Protein AF-0000000068093156 (afdb_homodimer)

Organism: Bordetella pertussis (strain Tohama I / ATCC BAA-589 / NCTC 13251) (NCBI:txid257313)

Sequence (250 aa):
MLPLTYPTECGTAAVVRPLTDAERLAELRRDLDADLHYALVAQRCVRWPYGDPELVAEALYAATIGDAQSEAAFSLLVRAAARGESAVSVGTLFVEWTKLARARLLDTLVELTEDGQRVTFGSRQMLPLTYPTECGTAAVVRPLTDAERLAELRRDLDADLHYALVAQRCVRWPYGDPELVAEALYAATIGDAQSEAAFSLLVRAAARGESAVSVGTLFVEWTKLARARLLDTLVELTEDGQRVTFGSRQ

Radius of gyration: 28.15 Å; Cα contacts (8 Å, |Δi|>4): 283; chains: 2; bounding box: 33×136×55 Å

Secondary structure (DSSP, 8-state):
--------S-----------HHHHHHHHHHHHHHHHHHHHHTTPEEE-SSS--EEHHHHHHHTTTT-HHHHHHHHHHHHHHHTT--HHHHHHHHHHHHHHHHHHHHHHHHHHHHTT---EEE---/--------S--------PPPHHHHHHHHHHHHHHHHHHHHHTT-EEE-SSS--EEHHHHHHHTTTT-HHHHHHHHHHHHHHHTT--HHHHHHHHHHHHHHHHHHHHHHHHHHHHTT---EEE---

Nearest PDB structures (foldseek):
  6b87-assembly2_B-3  TM=5.665E-01  e=2.143E+00  synthetic construct
  6b87-assembly2_B-3  TM=5.451E-01  e=1.752E+00  synthetic construct

Structure (mmCIF, N/CA/C/O backbone):
data_AF-0000000068093156-model_v1
#
loop_
_entity.id
_entity.type
_entity.pdbx_description
1 polymer 'Uncharacterized protein'
#
loop_
_atom_site.group_PDB
_atom_site.id
_atom_site.type_symbol
_atom_site.label_atom_id
_atom_site.label_alt_id
_atom_site.label_comp_id
_atom_site.label_asym_id
_atom_site.label_entity_id
_atom_site.label_seq_id
_atom_site.pdbx_PDB_ins_code
_atom_site.Cartn_x
_atom_site.Cartn_y
_atom_site.Cartn_z
_atom_site.occupancy
_atom_site.B_iso_or_equiv
_atom_site.auth_seq_id
_atom_site.auth_comp_id
_atom_site.auth_asym_id
_atom_site.auth_atom_id
_atom_site.pdbx_PDB_model_num
ATOM 1 N N . MET A 1 1 ? -7.016 -72.125 -18.562 1 34.66 1 MET A N 1
ATOM 2 C CA . MET A 1 1 ? -7.539 -71.25 -19.641 1 34.66 1 MET A CA 1
ATOM 3 C C . MET A 1 1 ? -6.852 -69.875 -19.641 1 34.66 1 MET A C 1
ATOM 5 O O . MET A 1 1 ? -6.93 -69.125 -18.672 1 34.66 1 MET A O 1
ATOM 9 N N . LEU A 1 2 ? -5.699 -69.75 -20.406 1 40.81 2 LEU A N 1
ATOM 10 C CA . LEU A 1 2 ? -4.754 -68.688 -20.594 1 40.81 2 LEU A CA 1
ATOM 11 C C . LEU A 1 2 ? -5.457 -67.438 -21.109 1 40.81 2 LEU A C 1
ATOM 13 O O . LEU A 1 2 ? -6.164 -67.5 -22.125 1 40.81 2 LEU A O 1
ATOM 17 N N . PRO A 1 3 ? -5.934 -66.5 -20.188 1 41.75 3 PRO A N 1
ATOM 18 C CA . PRO A 1 3 ? -6.676 -65.312 -20.688 1 41.75 3 PRO A CA 1
ATOM 19 C C . PRO A 1 3 ? -5.988 -64.625 -21.875 1 41.75 3 PRO A C 1
ATOM 21 O O . PRO A 1 3 ? -4.785 -64.375 -21.812 1 41.75 3 PRO A O 1
ATOM 24 N N . LEU A 1 4 ? -6.262 -65.062 -23.109 1 39.31 4 LEU A N 1
ATOM 25 C CA . LEU A 1 4 ? -5.785 -64.5 -24.375 1 39.31 4 LEU A CA 1
ATOM 26 C C . LEU A 1 4 ? -6.012 -62.969 -24.422 1 39.31 4 LEU A C 1
ATOM 28 O O . LEU A 1 4 ? -7.145 -62.531 -24.609 1 39.31 4 LEU A O 1
ATOM 32 N N . THR A 1 5 ? -5.422 -62.188 -23.469 1 40.03 5 THR A N 1
ATOM 33 C CA . THR A 1 5 ? -5.43 -60.719 -23.609 1 40.03 5 THR A CA 1
ATOM 34 C C . THR A 1 5 ? -4.922 -60.312 -25 1 40.03 5 THR A C 1
ATOM 36 O O . THR A 1 5 ? -3.803 -60.656 -25.375 1 40.03 5 THR A O 1
ATOM 39 N N . TYR A 1 6 ? -5.766 -60.312 -26.016 1 40.88 6 TYR A N 1
ATOM 40 C CA . TYR A 1 6 ? -5.434 -59.812 -27.344 1 40.88 6 TYR A CA 1
ATOM 41 C C . TYR A 1 6 ? -4.828 -58.406 -27.266 1 40.88 6 TYR A C 1
ATOM 43 O O . TYR A 1 6 ? -5.41 -57.5 -26.641 1 40.88 6 TYR A O 1
ATOM 51 N N . PRO A 1 7 ? -3.463 -58.188 -27.484 1 43.09 7 PRO A N 1
ATOM 52 C CA . PRO A 1 7 ? -2.799 -56.875 -27.5 1 43.09 7 PRO A CA 1
ATOM 53 C C . PRO A 1 7 ? -3.426 -55.906 -28.516 1 43.09 7 PRO A C 1
ATOM 55 O O . PRO A 1 7 ? -3.723 -56.312 -29.641 1 43.09 7 PRO A O 1
ATOM 58 N N . THR A 1 8 ? -4.496 -55.188 -28.281 1 46.28 8 THR A N 1
ATOM 59 C CA . THR A 1 8 ? -4.914 -54.25 -29.328 1 46.28 8 THR A CA 1
ATOM 60 C C . THR A 1 8 ? -3.727 -53.438 -29.828 1 46.28 8 THR A C 1
ATOM 62 O O . THR A 1 8 ? -2.818 -53.094 -29.062 1 46.28 8 THR A O 1
ATOM 65 N N . GLU A 1 9 ? -3.322 -53.5 -31.062 1 43.19 9 GLU A N 1
ATOM 66 C CA . GLU A 1 9 ? -2.23 -52.844 -31.781 1 43.19 9 GLU A CA 1
ATOM 67 C C . GLU A 1 9 ? -2.072 -51.375 -31.344 1 43.19 9 GLU A C 1
ATOM 69 O O . GLU A 1 9 ? -0.963 -50.844 -31.344 1 43.19 9 GLU A O 1
ATOM 74 N N . CYS A 1 10 ? -3.17 -50.594 -31.422 1 44.22 10 CYS A N 1
ATOM 75 C CA . CYS A 1 10 ? -3.055 -49.125 -31.297 1 44.22 10 CYS A CA 1
ATOM 76 C C . CYS A 1 10 ? -2.646 -48.719 -29.891 1 44.22 10 CYS A C 1
ATOM 78 O O . CYS A 1 10 ? -3.5 -48.438 -29.047 1 44.22 10 CYS A O 1
ATOM 80 N N . GLY A 1 11 ? -2.123 -49.406 -29.047 1 43.28 11 GLY A N 1
ATOM 81 C CA . GLY A 1 11 ? -1.654 -48.969 -27.75 1 43.28 11 GLY A CA 1
ATOM 82 C C . GLY A 1 11 ? -0.812 -47.688 -27.828 1 43.28 11 GLY A C 1
ATOM 83 O O . GLY A 1 11 ? 0.418 -47.781 -27.859 1 43.28 11 GLY A O 1
ATOM 84 N N . THR A 1 12 ? -1.197 -46.656 -28.656 1 43.41 12 THR A N 1
ATOM 85 C CA . THR A 1 12 ? -0.454 -45.406 -28.5 1 43.41 12 THR A CA 1
ATOM 86 C C . THR A 1 12 ? -0.292 -45.062 -27.031 1 43.41 12 THR A C 1
ATOM 88 O O . THR A 1 12 ? -1.252 -44.625 -26.375 1 43.41 12 THR A O 1
ATOM 91 N N . ALA A 1 13 ? 0.24 -45.781 -26.25 1 47.09 13 ALA A N 1
ATOM 92 C CA . ALA A 1 13 ? 0.731 -45.188 -25 1 47.09 13 ALA A CA 1
ATOM 93 C C . ALA A 1 13 ? 1.341 -43.812 -25.234 1 47.09 13 ALA A C 1
ATOM 95 O O . ALA A 1 13 ? 2.363 -43.688 -25.906 1 47.09 13 ALA A O 1
ATOM 96 N N . ALA A 1 14 ? 0.607 -42.781 -25.453 1 49.41 14 ALA A N 1
ATOM 97 C CA . ALA A 1 14 ? 1.161 -41.438 -25.422 1 49.41 14 ALA A CA 1
ATOM 98 C C . ALA A 1 14 ? 2.184 -41.281 -24.297 1 49.41 14 ALA A C 1
ATOM 100 O O . ALA A 1 14 ? 1.847 -41.438 -23.125 1 49.41 14 ALA A O 1
ATOM 101 N N . VAL A 1 15 ? 3.314 -41.781 -24.312 1 50.56 15 VAL A N 1
ATOM 102 C CA . VAL A 1 15 ? 4.418 -41.469 -23.406 1 50.56 15 VAL A CA 1
ATOM 103 C C . VAL A 1 15 ? 4.438 -39.969 -23.125 1 50.56 15 VAL A C 1
ATOM 105 O O . VAL A 1 15 ? 4.676 -39.156 -24.016 1 50.56 15 VAL A O 1
ATOM 108 N N . VAL A 1 16 ? 3.623 -39.5 -22.234 1 58.16 16 VAL A N 1
ATOM 109 C CA . VAL A 1 16 ? 3.752 -38.125 -21.812 1 58.16 16 VAL A CA 1
ATOM 110 C C . VAL A 1 16 ? 5.199 -37.844 -21.406 1 58.16 16 VAL A C 1
ATOM 112 O O . VAL A 1 16 ? 5.734 -38.469 -20.5 1 58.16 16 VAL A O 1
ATOM 115 N N . ARG A 1 17 ? 5.973 -37.344 -22.297 1 69.44 17 ARG A N 1
ATOM 116 C CA . ARG A 1 17 ? 7.348 -36.969 -21.984 1 69.44 17 ARG A CA 1
ATOM 117 C C . ARG A 1 17 ? 7.414 -36.219 -20.672 1 69.44 17 ARG A C 1
ATOM 119 O O . ARG A 1 17 ? 6.539 -35.406 -20.375 1 69.44 17 ARG A O 1
ATOM 126 N N . PRO A 1 18 ? 8.258 -36.781 -19.828 1 73.5 18 PRO A N 1
ATOM 127 C CA . PRO A 1 18 ? 8.453 -36 -18.609 1 73.5 18 PRO A CA 1
ATOM 128 C C . PRO A 1 18 ? 8.664 -34.531 -18.906 1 73.5 18 PRO A C 1
ATOM 130 O O . PRO A 1 18 ? 9.195 -34.156 -19.953 1 73.5 18 PRO A O 1
ATOM 133 N N . LEU A 1 19 ? 7.988 -33.625 -18.156 1 74 19 LEU A N 1
ATOM 134 C CA . LEU A 1 19 ? 8.172 -32.188 -18.328 1 74 19 LEU A CA 1
ATOM 135 C C . LEU A 1 19 ? 9.633 -31.812 -18.109 1 74 19 LEU A C 1
ATOM 137 O O . LEU A 1 19 ? 10.305 -32.375 -17.25 1 74 19 LEU A O 1
ATOM 141 N N . THR A 1 20 ? 10.125 -31.078 -19.031 1 87.38 20 THR A N 1
ATOM 142 C CA . THR A 1 20 ? 11.422 -30.453 -18.781 1 87.38 20 THR A CA 1
ATOM 143 C C . THR A 1 20 ? 11.375 -29.578 -17.547 1 87.38 20 THR A C 1
ATOM 145 O O . THR A 1 20 ? 10.297 -29.266 -17.031 1 87.38 20 THR A O 1
ATOM 148 N N . ASP A 1 21 ? 12.469 -29.281 -16.938 1 85 21 ASP A N 1
ATOM 149 C CA . ASP A 1 21 ? 12.539 -28.406 -15.773 1 85 21 ASP A CA 1
ATOM 150 C C . ASP A 1 21 ? 11.836 -27.078 -16.047 1 85 21 ASP A C 1
ATOM 152 O O . ASP A 1 21 ? 11.133 -26.562 -15.172 1 85 21 ASP A O 1
ATOM 156 N N . ALA A 1 22 ? 11.977 -26.594 -17.234 1 87.88 22 ALA A N 1
ATOM 157 C CA . ALA A 1 22 ? 11.344 -25.344 -17.625 1 87.88 22 ALA A CA 1
ATOM 158 C C . ALA A 1 22 ? 9.82 -25.469 -17.656 1 87.88 22 ALA A C 1
ATOM 160 O O . ALA A 1 22 ? 9.109 -24.562 -17.234 1 87.88 22 ALA A O 1
ATOM 161 N N . GLU A 1 23 ? 9.414 -26.547 -18.188 1 87.75 23 GLU A N 1
ATOM 162 C CA . GLU A 1 23 ? 7.973 -26.797 -18.234 1 87.75 23 GLU A CA 1
ATOM 163 C C . GLU A 1 23 ? 7.391 -26.969 -16.844 1 87.75 23 GLU A C 1
ATOM 165 O O . GLU A 1 23 ? 6.297 -26.469 -16.547 1 87.75 23 GLU A O 1
ATOM 170 N N . ARG A 1 24 ? 8.086 -27.672 -16.062 1 89.69 24 ARG A N 1
ATOM 171 C CA . ARG A 1 24 ? 7.66 -27.859 -14.672 1 89.69 24 ARG A CA 1
ATOM 172 C C . ARG A 1 24 ? 7.547 -26.531 -13.945 1 89.69 24 ARG A C 1
ATOM 174 O O . ARG A 1 24 ? 6.574 -26.281 -13.227 1 89.69 24 ARG A O 1
ATOM 181 N N . LEU A 1 25 ? 8.461 -25.672 -14.133 1 91.56 25 LEU A N 1
ATOM 182 C CA . LEU A 1 25 ? 8.469 -24.359 -13.484 1 91.56 25 LEU A CA 1
ATOM 183 C C . LEU A 1 25 ? 7.309 -23.5 -13.992 1 91.56 25 LEU A C 1
ATOM 185 O O . LEU A 1 25 ? 6.68 -22.781 -13.219 1 91.56 25 LEU A O 1
ATOM 189 N N . ALA A 1 26 ? 7.047 -23.641 -15.234 1 93.31 26 ALA A N 1
ATOM 190 C CA . ALA A 1 26 ? 5.938 -22.891 -15.82 1 93.31 26 ALA A CA 1
ATOM 191 C C . ALA A 1 26 ? 4.602 -23.328 -15.234 1 93.31 26 ALA A C 1
ATOM 193 O O . ALA A 1 26 ? 3.721 -22.516 -14.977 1 93.31 26 ALA A O 1
ATOM 194 N N . GLU A 1 27 ? 4.512 -24.625 -15.102 1 92.56 27 GLU A N 1
ATOM 195 C CA . GLU A 1 27 ? 3.291 -25.156 -14.516 1 92.56 27 GLU A CA 1
ATOM 196 C C . GLU A 1 27 ? 3.131 -24.719 -13.062 1 92.56 27 GLU A C 1
ATOM 198 O O . GLU A 1 27 ? 2.035 -24.328 -12.648 1 92.56 27 GLU A O 1
ATOM 203 N N . LEU A 1 28 ? 4.188 -24.812 -12.312 1 93.5 28 LEU A N 1
ATOM 204 C CA . LEU A 1 28 ? 4.164 -24.344 -10.922 1 93.5 28 LEU A CA 1
ATOM 205 C C . LEU A 1 28 ? 3.734 -22.891 -10.844 1 93.5 28 LEU A C 1
ATOM 207 O O . LEU A 1 28 ? 2.871 -22.531 -10.039 1 93.5 28 LEU A O 1
ATOM 211 N N . ARG A 1 29 ? 4.305 -22.109 -11.695 1 95.94 29 ARG A N 1
ATOM 212 C CA . ARG A 1 29 ? 3.998 -20.688 -11.703 1 95.94 29 ARG A CA 1
ATOM 213 C C . ARG A 1 29 ? 2.527 -20.453 -12.031 1 95.94 29 ARG A C 1
ATOM 215 O O . ARG A 1 29 ? 1.883 -19.594 -11.422 1 95.94 29 ARG A O 1
ATOM 222 N N . ARG A 1 30 ? 2.051 -21.172 -12.953 1 96.12 30 ARG A N 1
ATOM 223 C CA . ARG A 1 30 ? 0.647 -21.031 -13.328 1 96.12 30 ARG A CA 1
ATOM 224 C C . ARG A 1 30 ? -0.266 -21.391 -12.156 1 96.12 30 ARG A C 1
ATOM 226 O O . ARG A 1 30 ? -1.229 -20.672 -11.875 1 96.12 30 ARG A O 1
ATOM 233 N N . ASP A 1 31 ? 0.028 -22.469 -11.539 1 95.38 31 ASP A N 1
ATOM 234 C CA . ASP A 1 31 ? -0.781 -22.922 -10.414 1 95.38 31 ASP A CA 1
ATOM 235 C C . ASP A 1 31 ? -0.738 -21.922 -9.266 1 95.38 31 ASP A C 1
ATOM 237 O O . ASP A 1 31 ? -1.773 -21.594 -8.688 1 95.38 31 ASP A O 1
ATOM 241 N N . LEU A 1 32 ? 0.412 -21.469 -8.992 1 96.56 32 LEU A N 1
ATOM 242 C CA . LEU A 1 32 ? 0.572 -20.516 -7.902 1 96.56 32 LEU A CA 1
ATOM 243 C C . LEU A 1 32 ? -0.12 -19.188 -8.227 1 96.56 32 LEU A C 1
ATOM 245 O O . LEU A 1 32 ? -0.661 -18.531 -7.336 1 96.56 32 LEU A O 1
ATOM 249 N N . ASP A 1 33 ? -0.059 -18.812 -9.469 1 96.94 33 ASP A N 1
ATOM 250 C CA . ASP A 1 33 ? -0.734 -17.594 -9.891 1 96.94 33 ASP A CA 1
ATOM 251 C C . ASP A 1 33 ? -2.244 -17.688 -9.688 1 96.94 33 ASP A C 1
ATOM 253 O O . ASP A 1 33 ? -2.887 -16.734 -9.25 1 96.94 33 ASP A O 1
ATOM 257 N N . ALA A 1 34 ? -2.746 -18.828 -10.031 1 96.81 34 ALA A N 1
ATOM 258 C CA . ALA A 1 34 ? -4.172 -19.078 -9.836 1 96.81 34 ALA A CA 1
ATOM 259 C C . ALA A 1 34 ? -4.535 -19.031 -8.352 1 96.81 34 ALA A C 1
ATOM 261 O O . ALA A 1 34 ? -5.543 -18.438 -7.969 1 96.81 34 ALA A O 1
ATOM 262 N N . ASP A 1 35 ? -3.738 -19.672 -7.562 1 96.44 35 ASP A N 1
ATOM 263 C CA . ASP A 1 35 ? -3.965 -19.688 -6.121 1 96.44 35 ASP A CA 1
ATOM 264 C C . ASP A 1 35 ? -3.883 -18.281 -5.539 1 96.44 35 ASP A C 1
ATOM 266 O O . ASP A 1 35 ? -4.695 -17.906 -4.691 1 96.44 35 ASP A O 1
ATOM 270 N N . LEU A 1 36 ? -2.887 -17.625 -5.957 1 97.44 36 LEU A N 1
ATOM 271 C CA . LEU A 1 36 ? -2.711 -16.25 -5.5 1 97.44 36 LEU A CA 1
ATOM 272 C C . LEU A 1 36 ? -3.906 -15.383 -5.891 1 97.44 36 LEU A C 1
ATOM 274 O O . LEU A 1 36 ? -4.398 -14.594 -5.082 1 97.44 36 LEU A O 1
ATOM 278 N N . HIS A 1 37 ? -4.367 -15.477 -7.121 1 97.56 37 HIS A N 1
ATOM 279 C CA . HIS A 1 37 ? -5.543 -14.75 -7.582 1 97.56 37 HIS A CA 1
ATOM 280 C C . HIS A 1 37 ? -6.754 -15.039 -6.703 1 97.56 37 HIS A C 1
ATOM 282 O O . HIS A 1 37 ? -7.438 -14.109 -6.258 1 97.56 37 HIS A O 1
ATOM 288 N N . TYR A 1 38 ? -6.938 -16.266 -6.496 1 97.19 38 TYR A N 1
ATOM 289 C CA . TYR A 1 38 ? -8.062 -16.656 -5.656 1 97.19 38 TYR A CA 1
ATOM 290 C C . TYR A 1 38 ? -7.93 -16.062 -4.258 1 97.19 38 TYR A C 1
ATOM 292 O O . TYR A 1 38 ? -8.906 -15.57 -3.693 1 97.19 38 TYR A O 1
ATOM 300 N N . ALA A 1 39 ? -6.773 -16.172 -3.684 1 97.44 39 ALA A N 1
ATOM 301 C CA . ALA A 1 39 ? -6.523 -15.648 -2.342 1 97.44 39 ALA A CA 1
ATOM 302 C C . ALA A 1 39 ? -6.812 -14.156 -2.273 1 97.44 39 ALA A C 1
ATOM 304 O O . ALA A 1 39 ? -7.352 -13.664 -1.276 1 97.44 39 ALA A O 1
ATOM 305 N N . LEU A 1 40 ? -6.441 -13.422 -3.281 1 97.31 40 LEU A N 1
ATOM 306 C CA . LEU A 1 40 ? -6.688 -11.984 -3.336 1 97.31 40 LEU A CA 1
ATOM 307 C C . LEU A 1 40 ? -8.18 -11.688 -3.416 1 97.31 40 LEU A C 1
ATOM 309 O O . LEU A 1 40 ? -8.695 -10.844 -2.684 1 97.31 40 LEU A O 1
ATOM 313 N N . VAL A 1 41 ? -8.891 -12.422 -4.238 1 97.12 41 VAL A N 1
ATOM 314 C CA . VAL A 1 41 ? -10.328 -12.227 -4.438 1 97.12 41 VAL A CA 1
ATOM 315 C C . VAL A 1 41 ? -11.078 -12.594 -3.16 1 97.12 41 VAL A C 1
ATOM 317 O O . VAL A 1 41 ? -12.031 -11.906 -2.775 1 97.12 41 VAL A O 1
ATOM 320 N N . ALA A 1 42 ? -10.602 -13.578 -2.514 1 96.5 42 ALA A N 1
ATOM 321 C CA . ALA A 1 42 ? -11.281 -14.078 -1.321 1 96.5 42 ALA A CA 1
ATOM 322 C C . ALA A 1 42 ? -10.734 -13.414 -0.061 1 96.5 42 ALA A C 1
ATOM 324 O O . ALA A 1 42 ? -11.18 -13.711 1.049 1 96.5 42 ALA A O 1
ATOM 325 N N . GLN A 1 43 ? -9.766 -12.578 -0.164 1 94.69 43 GLN A N 1
ATOM 326 C CA . GLN A 1 43 ? -9.164 -11.867 0.957 1 94.69 43 GLN A CA 1
ATOM 327 C C . GLN A 1 43 ? -8.641 -12.844 2.008 1 94.69 43 GLN A C 1
ATOM 329 O O . GLN A 1 43 ? -8.961 -12.719 3.191 1 94.69 43 GLN A O 1
ATOM 334 N N . ARG A 1 44 ? -7.883 -13.695 1.565 1 95.75 44 ARG A N 1
ATOM 335 C CA . ARG A 1 44 ? -7.305 -14.703 2.449 1 95.75 44 ARG A CA 1
ATOM 336 C C . ARG A 1 44 ? -5.992 -14.219 3.049 1 95.75 44 ARG A C 1
ATOM 338 O O . ARG A 1 44 ? -5.473 -13.172 2.652 1 95.75 44 ARG A O 1
ATOM 345 N N . CYS A 1 45 ? -5.551 -14.953 4.004 1 96 45 CYS A N 1
ATOM 346 C CA . CYS A 1 45 ? -4.223 -14.758 4.57 1 96 45 CYS A CA 1
ATOM 347 C C . CYS A 1 45 ? -3.207 -15.68 3.91 1 96 45 CYS A C 1
ATOM 349 O O . CYS A 1 45 ? -3.566 -16.75 3.402 1 96 45 CYS A O 1
ATOM 351 N N . VAL A 1 46 ? -2.014 -15.227 3.871 1 95.19 46 VAL A N 1
ATOM 352 C CA . VAL A 1 46 ? -0.886 -16.062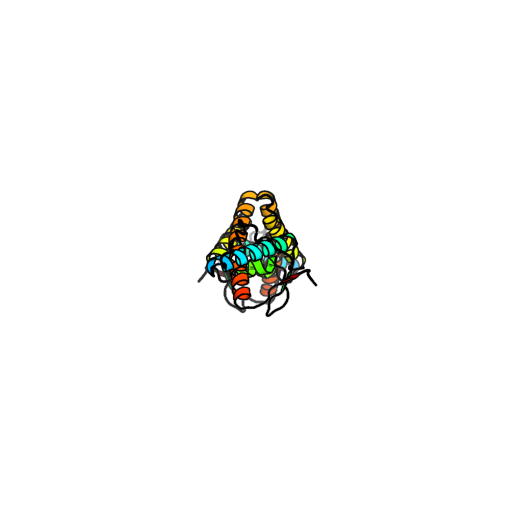 3.48 1 95.19 46 VAL A CA 1
ATOM 353 C C . VAL A 1 46 ? -0.1 -16.484 4.723 1 95.19 46 VAL A C 1
ATOM 355 O O . VAL A 1 46 ? 0.11 -15.68 5.633 1 95.19 46 VAL A O 1
ATOM 358 N N . ARG A 1 47 ? 0.197 -17.734 4.809 1 94.19 47 ARG A N 1
ATOM 359 C CA . ARG A 1 47 ? 1.041 -18.281 5.859 1 94.19 47 ARG A CA 1
ATOM 360 C C . ARG A 1 47 ? 2.439 -18.594 5.34 1 94.19 47 ARG A C 1
ATOM 362 O O . ARG A 1 47 ? 2.619 -19.5 4.523 1 94.19 47 ARG A O 1
ATOM 369 N N . TRP A 1 48 ? 3.377 -17.844 5.824 1 93.44 48 TRP A N 1
ATOM 370 C CA . TRP A 1 48 ? 4.777 -17.984 5.434 1 93.44 48 TRP A CA 1
ATOM 371 C C . TRP A 1 48 ? 5.473 -19.047 6.27 1 93.44 48 TRP A C 1
ATOM 373 O O . TRP A 1 48 ? 5.02 -19.391 7.367 1 93.44 48 TRP A O 1
ATOM 383 N N . PRO A 1 49 ? 6.539 -19.578 5.75 1 90.25 49 PRO A N 1
ATOM 384 C CA . PRO A 1 49 ? 7.289 -20.562 6.539 1 90.25 49 PRO A CA 1
ATOM 385 C C . PRO A 1 49 ? 7.789 -19.984 7.867 1 90.25 49 PRO A C 1
ATOM 387 O O . PRO A 1 49 ? 7.789 -20.688 8.883 1 90.25 49 PRO A O 1
ATOM 390 N N . TYR A 1 50 ? 8.211 -18.719 7.777 1 85.31 50 TYR A N 1
ATOM 391 C CA . TYR A 1 50 ? 8.711 -18.047 8.969 1 85.31 50 TYR A CA 1
ATOM 392 C C . TYR A 1 50 ? 7.988 -16.734 9.195 1 85.31 50 TYR A C 1
ATOM 394 O O . TYR A 1 50 ? 7.961 -15.867 8.305 1 85.31 50 TYR A O 1
ATOM 402 N N . GLY A 1 51 ? 7.062 -16.766 10.117 1 83 51 GLY A N 1
ATOM 403 C CA . GLY A 1 51 ? 6.387 -15.516 10.438 1 83 51 GLY A CA 1
ATOM 404 C C . GLY A 1 51 ? 4.914 -15.695 10.742 1 83 51 GLY A C 1
ATOM 405 O O . GLY A 1 51 ? 4.383 -16.797 10.641 1 83 51 GLY A O 1
ATOM 406 N N . ASP A 1 52 ? 4.293 -14.609 11 1 87.5 52 ASP A N 1
ATOM 407 C CA . ASP A 1 52 ? 2.867 -14.609 11.297 1 87.5 52 ASP A CA 1
ATOM 408 C C . ASP A 1 52 ? 2.037 -14.5 10.023 1 87.5 52 ASP A C 1
ATOM 410 O O . ASP A 1 52 ? 2.492 -13.938 9.023 1 87.5 52 ASP A O 1
ATOM 414 N N . PRO A 1 53 ? 0.904 -15.078 10.086 1 90.81 53 PRO A N 1
ATOM 415 C CA . PRO A 1 53 ? 0.005 -14.898 8.938 1 90.81 53 PRO A CA 1
ATOM 416 C C . PRO A 1 53 ? -0.351 -13.438 8.695 1 90.81 53 PRO A C 1
ATOM 418 O O . PRO A 1 53 ? -0.479 -12.656 9.648 1 9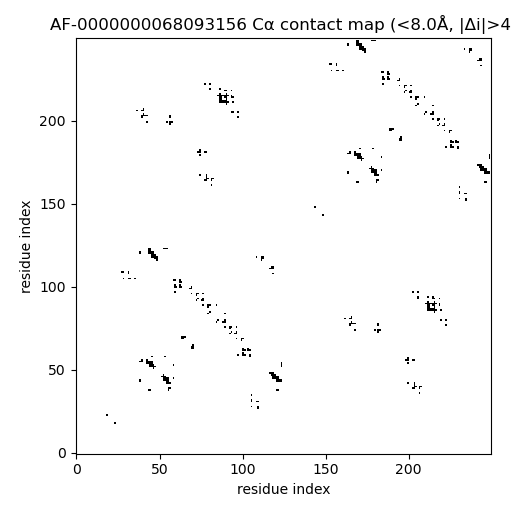0.81 53 PRO A O 1
ATOM 421 N N . GLU A 1 54 ? -0.474 -13.133 7.457 1 92.06 54 GLU A N 1
ATOM 422 C CA . GLU A 1 54 ? -0.908 -11.797 7.066 1 92.06 54 GLU A CA 1
ATOM 423 C C . GLU A 1 54 ? -1.89 -11.859 5.898 1 92.06 54 GLU A C 1
ATOM 425 O O . GLU A 1 54 ? -1.957 -12.859 5.188 1 92.06 54 GLU A O 1
ATOM 430 N N . LEU A 1 55 ? -2.668 -10.82 5.793 1 94.38 55 LEU A N 1
ATOM 431 C CA . LEU A 1 55 ? -3.539 -10.758 4.625 1 94.38 55 LEU A CA 1
ATOM 432 C C . LEU A 1 55 ? -2.723 -10.742 3.338 1 94.38 55 LEU A C 1
ATOM 434 O O . LEU A 1 55 ? -1.688 -10.078 3.266 1 94.38 55 LEU A O 1
ATOM 438 N N . VAL A 1 56 ? -3.232 -11.414 2.322 1 96.5 56 VAL A N 1
ATOM 439 C CA . VAL A 1 56 ? -2.506 -11.469 1.058 1 96.5 56 VAL A CA 1
ATOM 440 C C . VAL A 1 56 ? -2.359 -10.055 0.487 1 96.5 56 VAL A C 1
ATOM 442 O O . VAL A 1 56 ? -1.353 -9.742 -0.149 1 96.5 56 VAL A O 1
ATOM 445 N N . ALA A 1 57 ? -3.359 -9.211 0.732 1 96.69 57 ALA A N 1
ATOM 446 C CA . ALA A 1 57 ? -3.275 -7.82 0.288 1 96.69 57 ALA A CA 1
ATOM 447 C C . ALA A 1 57 ? -2.061 -7.121 0.894 1 96.69 57 ALA A C 1
ATOM 449 O O . ALA A 1 57 ? -1.397 -6.324 0.226 1 96.69 57 ALA A O 1
ATOM 450 N N . GLU A 1 58 ? -1.752 -7.406 2.16 1 95.94 58 GLU A N 1
ATOM 451 C CA . GLU A 1 58 ? -0.571 -6.871 2.828 1 95.94 58 GLU A CA 1
ATOM 452 C C . GLU A 1 58 ? 0.711 -7.441 2.23 1 95.94 58 GLU A C 1
ATOM 454 O O . GLU A 1 58 ? 1.69 -6.719 2.041 1 95.94 58 GLU A O 1
ATOM 459 N N . ALA A 1 59 ? 0.701 -8.695 1.979 1 96.56 59 ALA A N 1
ATOM 460 C CA . ALA A 1 59 ? 1.848 -9.344 1.347 1 96.56 59 ALA A CA 1
ATOM 461 C C . ALA A 1 59 ? 2.129 -8.742 -0.027 1 96.56 59 ALA A C 1
ATOM 463 O O . ALA A 1 59 ? 3.285 -8.648 -0.445 1 96.56 59 ALA A O 1
ATOM 464 N N . LEU A 1 60 ? 1.045 -8.398 -0.707 1 97.62 60 LEU A N 1
ATOM 465 C CA . LEU A 1 60 ? 1.168 -7.77 -2.016 1 97.62 60 LEU A CA 1
ATOM 466 C C . LEU A 1 60 ? 1.977 -6.477 -1.924 1 97.62 60 LEU A C 1
ATOM 468 O O . LEU A 1 60 ? 2.898 -6.262 -2.715 1 97.62 60 LEU A O 1
ATOM 472 N N . TYR A 1 61 ? 1.649 -5.621 -1.009 1 97.88 61 TYR A N 1
ATOM 473 C CA . TYR A 1 61 ? 2.438 -4.406 -0.84 1 97.88 61 TYR A CA 1
ATOM 474 C C . TYR A 1 61 ? 3.859 -4.734 -0.404 1 97.88 61 TYR A C 1
ATOM 476 O O . TYR A 1 61 ? 4.816 -4.109 -0.866 1 97.88 61 TYR A O 1
ATOM 484 N N . ALA A 1 62 ? 3.982 -5.652 0.541 1 96.31 62 ALA A N 1
ATOM 485 C CA . ALA A 1 62 ? 5.305 -6.035 1.029 1 96.31 62 ALA A CA 1
ATOM 486 C C . ALA A 1 62 ? 6.219 -6.445 -0.121 1 96.31 62 ALA A C 1
ATOM 488 O O . ALA A 1 62 ? 7.426 -6.191 -0.085 1 96.31 62 ALA A O 1
ATOM 489 N N . ALA A 1 63 ? 5.648 -7.012 -1.115 1 96.19 63 ALA A N 1
ATOM 490 C CA . ALA A 1 63 ? 6.418 -7.48 -2.266 1 96.19 63 ALA A CA 1
ATOM 491 C C . ALA A 1 63 ? 6.98 -6.305 -3.062 1 96.19 63 ALA A C 1
ATOM 493 O O . ALA A 1 63 ? 7.902 -6.473 -3.865 1 96.19 63 ALA A O 1
ATOM 494 N N . THR A 1 64 ? 6.41 -5.125 -2.875 1 95.62 64 THR A N 1
ATOM 495 C CA . THR A 1 64 ? 6.848 -3.918 -3.566 1 95.62 64 THR A CA 1
ATOM 496 C C . THR A 1 64 ? 8.148 -3.393 -2.967 1 95.62 64 THR A C 1
ATOM 498 O O . THR A 1 64 ? 8.953 -2.77 -3.664 1 95.62 64 THR A O 1
ATOM 501 N N . ILE A 1 65 ? 8.352 -3.656 -1.719 1 94.44 65 ILE A N 1
ATOM 502 C CA . ILE A 1 65 ? 9.484 -3.098 -0.985 1 94.44 65 ILE A CA 1
ATOM 503 C C . ILE A 1 65 ? 10.789 -3.658 -1.546 1 94.44 65 ILE A C 1
ATOM 505 O O . ILE A 1 65 ? 10.953 -4.875 -1.659 1 94.44 65 ILE A O 1
ATOM 509 N N . GLY A 1 66 ? 11.672 -2.746 -1.92 1 92.12 66 GLY A N 1
ATOM 510 C CA . GLY A 1 66 ? 12.969 -3.141 -2.447 1 92.12 66 GLY A CA 1
ATOM 511 C C . GLY A 1 66 ? 12.977 -3.281 -3.957 1 92.12 66 GLY A C 1
ATOM 512 O O . GLY A 1 66 ? 14.031 -3.512 -4.555 1 92.12 66 GLY A O 1
ATOM 513 N N . ASP A 1 67 ? 11.82 -3.225 -4.566 1 95.12 67 ASP A N 1
ATOM 514 C CA . ASP A 1 67 ? 11.727 -3.26 -6.02 1 95.12 67 ASP A CA 1
ATOM 515 C C . ASP A 1 67 ? 11.484 -1.864 -6.59 1 95.12 67 ASP A C 1
ATOM 517 O O . ASP A 1 67 ? 10.383 -1.324 -6.48 1 95.12 67 ASP A O 1
ATOM 521 N N . ALA A 1 68 ? 12.406 -1.383 -7.25 1 94.31 68 ALA A N 1
ATOM 522 C CA . ALA A 1 68 ? 12.398 0.008 -7.695 1 94.31 68 ALA A CA 1
ATOM 523 C C . ALA A 1 68 ? 11.188 0.295 -8.578 1 94.31 68 ALA A C 1
ATOM 525 O O . ALA A 1 68 ? 10.562 1.35 -8.461 1 94.31 68 ALA A O 1
ATOM 526 N N . GLN A 1 69 ? 10.914 -0.654 -9.469 1 96.12 69 GLN A N 1
ATOM 527 C CA . GLN A 1 69 ? 9.82 -0.44 -10.414 1 96.12 69 GLN A CA 1
ATOM 528 C C . GLN A 1 69 ? 8.477 -0.386 -9.695 1 96.12 69 GLN A C 1
ATOM 530 O O . GLN A 1 69 ? 7.66 0.502 -9.953 1 96.12 69 GLN A O 1
ATOM 535 N N . SER A 1 70 ? 8.227 -1.315 -8.82 1 96.75 70 SER A N 1
ATOM 536 C CA . SER A 1 70 ? 6.969 -1.362 -8.086 1 96.75 70 SER A CA 1
ATOM 537 C C . SER A 1 70 ? 6.84 -0.186 -7.125 1 96.75 70 SER A C 1
ATOM 539 O O . SER A 1 70 ? 5.754 0.37 -6.957 1 96.75 70 SER A O 1
ATOM 541 N N . GLU A 1 71 ? 7.941 0.204 -6.504 1 95.88 71 GLU A N 1
ATOM 542 C CA . GLU A 1 71 ? 7.941 1.35 -5.598 1 95.88 71 GLU A CA 1
ATOM 543 C C . GLU A 1 71 ? 7.621 2.641 -6.344 1 95.88 71 GLU A C 1
ATOM 545 O O . GLU A 1 71 ? 6.84 3.465 -5.863 1 95.88 71 GLU A O 1
ATOM 550 N N . ALA A 1 72 ? 8.219 2.754 -7.477 1 96.25 72 ALA A N 1
ATOM 551 C CA . ALA A 1 72 ? 7.961 3.936 -8.297 1 96.25 72 ALA A CA 1
ATOM 552 C C . ALA A 1 72 ? 6.496 3.994 -8.734 1 96.25 72 ALA A C 1
ATOM 554 O O . ALA A 1 72 ? 5.887 5.066 -8.727 1 96.25 72 ALA A O 1
ATOM 555 N N . ALA A 1 73 ? 5.98 2.883 -9.117 1 97.75 73 ALA A N 1
ATOM 556 C CA . ALA A 1 73 ? 4.582 2.826 -9.539 1 97.75 73 ALA A CA 1
ATOM 557 C C . ALA A 1 73 ? 3.65 3.227 -8.398 1 97.75 73 ALA A C 1
ATOM 559 O O . ALA A 1 73 ? 2.672 3.945 -8.617 1 97.75 73 ALA A O 1
ATOM 560 N N . PHE A 1 74 ? 3.932 2.73 -7.195 1 98.12 74 PHE A N 1
ATOM 561 C CA . PHE A 1 74 ? 3.098 3.078 -6.051 1 98.12 74 PHE A CA 1
ATOM 562 C C . PHE A 1 74 ? 3.18 4.57 -5.758 1 98.12 74 PHE A C 1
ATOM 564 O O . PHE A 1 74 ? 2.166 5.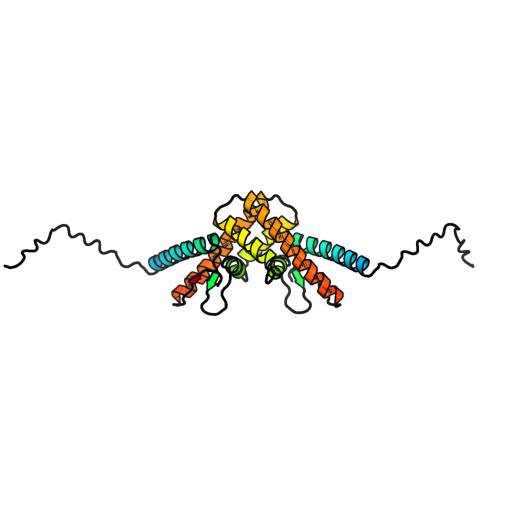211 -5.465 1 98.12 74 PHE A O 1
ATOM 571 N N . SER A 1 75 ? 4.379 5.098 -5.855 1 96.88 75 SER A N 1
ATOM 572 C CA . SER A 1 75 ? 4.582 6.52 -5.617 1 96.88 75 SER A CA 1
ATOM 573 C C . SER A 1 75 ? 3.826 7.367 -6.633 1 96.88 75 SER A C 1
ATOM 575 O O . SER A 1 75 ? 3.24 8.391 -6.281 1 96.88 75 SER A O 1
ATOM 577 N N . LEU A 1 76 ? 3.838 6.938 -7.836 1 97.25 76 LEU A N 1
ATOM 578 C CA . LEU A 1 76 ? 3.111 7.645 -8.883 1 97.25 76 LEU A CA 1
ATOM 579 C C . LEU A 1 76 ? 1.609 7.617 -8.617 1 97.25 76 LEU A C 1
ATOM 581 O O . LEU A 1 76 ? 0.915 8.609 -8.859 1 97.25 76 LEU A O 1
ATOM 585 N N . LEU A 1 77 ? 1.176 6.531 -8.18 1 98.12 77 LEU A N 1
ATOM 586 C CA . LEU A 1 77 ? -0.227 6.328 -7.828 1 98.12 77 LEU A CA 1
ATOM 587 C C . LEU A 1 77 ? -0.651 7.273 -6.711 1 98.12 77 LEU A C 1
ATOM 589 O O . LEU A 1 77 ? -1.663 7.969 -6.828 1 98.12 77 LEU A O 1
ATOM 593 N N . VAL A 1 78 ? 0.108 7.305 -5.66 1 98.06 78 VAL A N 1
ATOM 594 C CA . VAL A 1 78 ? -0.191 8.141 -4.504 1 98.06 78 VAL A CA 1
ATOM 595 C C . VAL A 1 78 ? -0.151 9.617 -4.91 1 98.06 78 VAL A C 1
ATOM 597 O O . VAL A 1 78 ? -1.012 10.398 -4.508 1 98.06 78 VAL A O 1
ATOM 600 N N . ARG A 1 79 ? 0.787 9.953 -5.711 1 97.69 79 ARG A N 1
ATOM 601 C CA . ARG A 1 79 ? 0.901 11.32 -6.203 1 97.69 79 ARG A CA 1
ATOM 602 C C . ARG A 1 79 ? -0.334 11.719 -7 1 97.69 79 ARG A C 1
ATOM 604 O O . ARG A 1 79 ? -0.864 12.82 -6.824 1 97.69 79 ARG A O 1
ATOM 611 N N . ALA A 1 80 ? -0.732 10.891 -7.879 1 98.38 80 ALA A N 1
ATOM 612 C CA . ALA A 1 80 ? -1.908 11.164 -8.695 1 98.38 80 ALA A CA 1
ATOM 613 C C . ALA A 1 80 ? -3.135 11.43 -7.828 1 98.38 80 ALA A C 1
ATOM 615 O O . ALA A 1 80 ? -3.887 12.375 -8.078 1 98.38 80 ALA A O 1
ATOM 616 N N . ALA A 1 81 ? -3.307 10.602 -6.836 1 98.25 81 ALA A N 1
ATOM 617 C CA . ALA A 1 81 ? -4.426 10.781 -5.918 1 98.25 81 ALA A CA 1
ATOM 618 C C . ALA A 1 81 ? -4.309 12.102 -5.164 1 98.25 81 ALA A C 1
ATOM 620 O O . ALA A 1 81 ? -5.297 12.82 -4.996 1 98.25 81 ALA A O 1
ATOM 621 N N . ALA A 1 82 ? -3.109 12.398 -4.738 1 97.56 82 ALA A N 1
ATOM 622 C CA . ALA A 1 82 ? -2.865 13.625 -3.982 1 97.56 82 ALA A CA 1
ATOM 623 C C . ALA A 1 82 ? -3.141 14.859 -4.832 1 97.56 82 ALA A C 1
ATOM 625 O O . ALA A 1 82 ? -3.584 15.891 -4.32 1 97.56 82 ALA A O 1
ATOM 626 N N . ARG A 1 83 ? -2.936 14.75 -6.066 1 97.81 83 ARG A N 1
ATOM 627 C CA . ARG A 1 83 ? -3.145 15.859 -6.988 1 97.81 83 ARG A CA 1
ATOM 628 C C . ARG A 1 83 ? -4.621 16 -7.348 1 97.81 83 ARG A C 1
ATOM 630 O O . ARG A 1 83 ? -5.008 16.953 -8.031 1 97.81 83 ARG A O 1
ATOM 637 N N . GLY A 1 84 ? -5.426 15.031 -6.93 1 97.38 84 GLY A N 1
ATOM 638 C CA . GLY A 1 84 ? -6.848 15.086 -7.23 1 97.38 84 GLY A CA 1
ATOM 639 C C . GLY A 1 84 ? -7.172 14.664 -8.656 1 97.38 84 GLY A C 1
ATOM 640 O O . GLY A 1 84 ? -8.133 15.156 -9.25 1 97.38 84 GLY A O 1
ATOM 641 N N . GLU A 1 85 ? -6.336 13.797 -9.219 1 97.69 85 GLU A N 1
ATOM 642 C CA . GLU A 1 85 ? -6.633 13.273 -10.547 1 97.69 85 GLU A CA 1
ATOM 643 C C . GLU A 1 85 ? -7.926 12.461 -10.547 1 97.69 85 GLU A C 1
ATOM 645 O O . GLU A 1 85 ? -8.453 12.125 -9.484 1 97.69 85 GLU A O 1
ATOM 650 N N . SER A 1 86 ? -8.398 12.18 -11.75 1 97.88 86 SER A N 1
ATOM 651 C CA . SER A 1 86 ? -9.68 11.484 -11.867 1 97.88 86 SER A CA 1
ATOM 652 C C . SER A 1 86 ? -9.586 10.062 -11.312 1 97.88 86 SER A C 1
ATOM 654 O O . SER A 1 86 ? -8.523 9.445 -11.359 1 97.88 86 SER A O 1
ATOM 656 N N . ALA A 1 87 ? -10.781 9.57 -10.914 1 97.12 87 ALA A N 1
ATOM 657 C CA . ALA A 1 87 ? -10.844 8.211 -10.383 1 97.12 87 ALA A CA 1
ATOM 658 C C . ALA A 1 87 ? -10.391 7.191 -11.422 1 97.12 87 ALA A C 1
ATOM 660 O O . ALA A 1 87 ? -9.75 6.188 -11.086 1 97.12 87 ALA A O 1
ATOM 661 N N . VAL A 1 88 ? -10.703 7.438 -12.68 1 98.12 88 VAL A N 1
ATOM 662 C CA . VAL A 1 88 ? -10.305 6.527 -13.742 1 98.12 88 VAL A CA 1
ATOM 663 C C . VAL A 1 88 ? -8.781 6.5 -13.859 1 98.12 88 VAL A C 1
ATOM 665 O O . VAL A 1 88 ? -8.18 5.43 -14 1 98.12 88 VAL A O 1
ATOM 668 N N . SER A 1 89 ? -8.172 7.711 -13.82 1 98.44 89 SER A N 1
ATOM 669 C CA . SER A 1 89 ? -6.719 7.809 -13.898 1 98.44 89 SER A CA 1
ATOM 670 C C . SER A 1 89 ? -6.055 7.102 -12.719 1 98.44 89 SER A C 1
ATOM 672 O O . SER A 1 89 ? -5.141 6.297 -12.906 1 98.44 89 SER A O 1
ATOM 674 N N . VAL A 1 90 ? -6.551 7.332 -11.57 1 98.5 90 VAL A N 1
ATOM 675 C CA . VAL A 1 90 ? -6 6.738 -10.359 1 98.5 90 VAL A CA 1
ATOM 676 C C . VAL A 1 90 ? -6.211 5.227 -10.383 1 98.5 90 VAL A C 1
ATOM 678 O O . VAL A 1 90 ? -5.301 4.461 -10.055 1 98.5 90 VAL A O 1
ATOM 681 N N . GLY A 1 91 ? -7.398 4.809 -10.789 1 98.69 91 GLY A N 1
ATOM 682 C CA . GLY A 1 91 ? -7.688 3.385 -10.875 1 98.69 91 GLY A CA 1
ATOM 683 C C . GLY A 1 91 ? -6.797 2.656 -11.859 1 98.69 91 GLY A C 1
ATOM 684 O O . GLY A 1 91 ? -6.348 1.539 -11.594 1 98.69 91 GLY A O 1
ATOM 685 N N . THR A 1 92 ? -6.492 3.305 -12.969 1 98.5 92 THR A N 1
ATOM 686 C CA . THR A 1 92 ? -5.613 2.719 -13.977 1 98.5 92 THR A CA 1
ATOM 687 C C . THR A 1 92 ? -4.211 2.514 -13.414 1 98.5 92 THR A C 1
ATOM 689 O O . THR A 1 92 ? -3.605 1.457 -13.609 1 98.5 92 THR A O 1
ATOM 692 N N . LEU A 1 93 ? -3.713 3.529 -12.734 1 98.56 93 LEU A N 1
ATOM 693 C CA . LEU A 1 93 ? -2.391 3.434 -12.125 1 98.56 93 LEU A CA 1
ATOM 694 C C . LEU A 1 93 ? -2.357 2.338 -11.07 1 98.56 93 LEU A C 1
ATOM 696 O O . LEU A 1 93 ? -1.361 1.621 -10.945 1 98.56 93 LEU A O 1
ATOM 700 N N . PHE A 1 94 ? -3.465 2.174 -10.328 1 98.75 94 PHE A N 1
ATOM 701 C CA . PHE A 1 94 ? -3.5 1.142 -9.297 1 98.75 94 PHE A CA 1
ATOM 702 C C . PHE A 1 94 ? -3.441 -0.248 -9.922 1 98.75 94 PHE A C 1
ATOM 704 O O . PHE A 1 94 ? -2.729 -1.125 -9.43 1 98.75 94 PHE A O 1
ATOM 711 N N . VAL A 1 95 ? -4.168 -0.439 -10.922 1 98.19 95 VAL A N 1
ATOM 712 C CA . VAL A 1 95 ? -4.18 -1.729 -11.602 1 98.19 95 VAL A CA 1
ATOM 713 C C . VAL A 1 95 ? -2.779 -2.055 -12.117 1 98.19 95 VAL A C 1
ATOM 715 O O . VAL A 1 95 ? -2.316 -3.191 -12 1 98.19 95 VAL A O 1
ATOM 718 N N . GLU A 1 96 ? -2.1 -1.047 -12.625 1 97.62 96 GLU A N 1
ATOM 719 C CA . GLU A 1 96 ? -0.729 -1.25 -13.086 1 97.62 96 GLU A CA 1
ATOM 720 C C . GLU A 1 96 ? 0.188 -1.645 -11.93 1 97.62 96 GLU A C 1
ATOM 722 O O . GLU A 1 96 ? 1.003 -2.561 -12.062 1 97.62 96 GLU A O 1
ATOM 727 N N . TRP A 1 97 ? 0.094 -0.913 -10.883 1 98.31 97 TRP A N 1
ATOM 728 C CA . TRP A 1 97 ? 0.892 -1.252 -9.711 1 98.31 97 TRP A CA 1
ATOM 729 C C . TRP A 1 97 ? 0.607 -2.678 -9.25 1 98.31 97 TRP A C 1
ATOM 731 O O . TRP A 1 97 ? 1.528 -3.422 -8.914 1 98.31 97 TRP A O 1
ATOM 741 N N . THR A 1 98 ? -0.711 -3.08 -9.219 1 98.25 98 THR A N 1
ATOM 742 C CA . THR A 1 98 ? -1.068 -4.41 -8.727 1 98.25 98 THR A CA 1
ATOM 743 C C . THR A 1 98 ? -0.462 -5.492 -9.617 1 98.25 98 THR A C 1
ATOM 745 O O . THR A 1 98 ? -0.07 -6.555 -9.133 1 98.25 98 THR A O 1
ATOM 748 N N . LYS A 1 99 ? -0.385 -5.246 -10.891 1 97.19 99 LYS A N 1
ATOM 749 C CA . LYS A 1 99 ? 0.242 -6.207 -11.789 1 97.19 99 LYS A CA 1
ATOM 750 C C . LYS A 1 99 ? 1.71 -6.422 -11.438 1 97.19 99 LYS A C 1
ATOM 752 O O . LYS A 1 99 ? 2.18 -7.559 -11.367 1 97.19 99 LYS A O 1
ATOM 757 N N . LEU A 1 100 ? 2.395 -5.324 -11.234 1 97.69 100 LEU A N 1
ATOM 758 C CA . LEU A 1 100 ? 3.809 -5.387 -10.883 1 97.69 100 LEU A CA 1
ATOM 759 C C . LEU A 1 100 ? 4.004 -6.09 -9.547 1 97.69 100 LEU A C 1
ATOM 761 O O . LEU A 1 100 ? 4.84 -6.988 -9.422 1 97.69 100 LEU A O 1
ATOM 765 N N . ALA A 1 101 ? 3.234 -5.68 -8.555 1 98.12 101 ALA A N 1
ATOM 766 C CA . ALA A 1 101 ? 3.334 -6.234 -7.207 1 98.12 101 ALA A CA 1
ATOM 767 C C . ALA A 1 101 ? 3.01 -7.727 -7.203 1 98.12 101 ALA A C 1
ATOM 769 O O . ALA A 1 101 ? 3.686 -8.516 -6.539 1 98.12 101 ALA A O 1
ATOM 770 N N . ARG A 1 102 ? 1.988 -8.055 -7.945 1 97.88 102 ARG A N 1
ATOM 771 C CA . ARG A 1 102 ? 1.585 -9.453 -8.031 1 97.88 102 ARG A CA 1
ATOM 772 C C . ARG A 1 102 ? 2.686 -10.305 -8.664 1 97.88 102 ARG A C 1
ATOM 774 O O . ARG A 1 102 ? 2.949 -11.422 -8.211 1 97.88 102 ARG A O 1
ATOM 781 N N . ALA A 1 103 ? 3.283 -9.844 -9.688 1 97.38 103 ALA A N 1
ATOM 782 C CA . ALA A 1 103 ? 4.379 -10.562 -10.328 1 97.38 103 ALA A CA 1
ATOM 783 C C . ALA A 1 103 ? 5.523 -10.805 -9.352 1 97.38 103 ALA A C 1
ATOM 785 O O . ALA A 1 103 ? 6.082 -11.906 -9.297 1 97.38 103 ALA A O 1
ATOM 786 N N . ARG A 1 104 ? 5.836 -9.781 -8.57 1 97.69 104 ARG A N 1
ATOM 787 C CA . ARG A 1 104 ? 6.91 -9.906 -7.586 1 97.69 104 ARG A CA 1
ATOM 788 C C . ARG A 1 104 ? 6.555 -10.922 -6.512 1 97.69 104 ARG A C 1
ATOM 790 O O . ARG A 1 104 ? 7.398 -11.734 -6.117 1 97.69 104 ARG A O 1
ATOM 797 N N . LEU A 1 105 ? 5.352 -10.859 -6.055 1 97.81 105 LEU A N 1
ATOM 798 C CA . LEU A 1 105 ? 4.906 -11.797 -5.031 1 97.81 105 LEU A CA 1
ATOM 799 C C . LEU A 1 105 ? 4.934 -13.227 -5.562 1 97.81 105 LEU A C 1
ATOM 801 O O . LEU A 1 105 ? 5.363 -14.148 -4.863 1 97.81 105 LEU A O 1
ATOM 805 N N . LEU A 1 106 ? 4.516 -13.359 -6.781 1 97.62 106 LEU A N 1
ATOM 806 C CA . LEU A 1 106 ? 4.52 -14.672 -7.414 1 97.62 106 LEU A CA 1
ATOM 807 C C . LEU A 1 106 ? 5.941 -15.219 -7.516 1 97.62 106 LEU A C 1
ATOM 809 O O . LEU A 1 106 ? 6.172 -16.406 -7.266 1 97.62 106 LEU A O 1
ATOM 813 N N . ASP A 1 107 ? 6.871 -14.375 -7.879 1 96.62 107 ASP A N 1
ATOM 814 C CA . ASP A 1 107 ? 8.273 -14.789 -7.941 1 96.62 107 ASP A CA 1
ATOM 815 C C . ASP A 1 107 ? 8.742 -15.328 -6.59 1 96.62 107 ASP A C 1
ATOM 817 O O . ASP A 1 107 ? 9.414 -16.359 -6.531 1 96.62 107 ASP A O 1
ATOM 821 N N . THR A 1 108 ? 8.391 -14.625 -5.574 1 96 108 THR A N 1
ATOM 822 C CA . THR A 1 108 ? 8.766 -15.039 -4.223 1 96 108 THR A CA 1
ATOM 823 C C . THR A 1 108 ? 8.156 -16.391 -3.881 1 96 108 THR A C 1
ATOM 825 O O . THR A 1 108 ? 8.836 -17.266 -3.334 1 96 108 THR A O 1
ATOM 828 N N . LEU A 1 109 ? 6.883 -16.578 -4.195 1 96.38 109 LEU A N 1
ATOM 829 C CA . LEU A 1 109 ? 6.184 -17.828 -3.906 1 96.38 109 LEU A CA 1
ATOM 830 C C . LEU A 1 109 ? 6.82 -19 -4.66 1 96.38 109 LEU A C 1
ATOM 832 O O . LEU A 1 109 ? 6.984 -20.078 -4.102 1 96.38 109 LEU A O 1
ATOM 836 N N . VAL A 1 110 ? 7.184 -18.75 -5.887 1 95.69 110 VAL A N 1
ATOM 837 C CA . VAL A 1 110 ? 7.805 -19.766 -6.715 1 95.69 110 VAL A CA 1
ATOM 838 C C . VAL A 1 110 ? 9.156 -20.172 -6.121 1 95.69 110 VAL A C 1
ATOM 840 O O . VAL A 1 110 ? 9.461 -21.359 -5.98 1 95.69 110 VAL A O 1
ATOM 843 N N . GLU A 1 111 ? 9.914 -19.188 -5.754 1 95.06 111 GLU A N 1
ATOM 844 C CA . GLU A 1 111 ? 11.227 -19.438 -5.176 1 95.06 111 GLU A CA 1
ATOM 845 C C . GLU A 1 111 ? 11.117 -20.266 -3.896 1 95.06 111 GLU A C 1
ATOM 847 O O . GLU A 1 111 ? 11.859 -21.234 -3.713 1 95.06 111 GLU A O 1
ATOM 852 N N . LEU A 1 112 ? 10.25 -19.938 -3.059 1 94.25 112 LEU A N 1
ATOM 853 C CA . LEU A 1 112 ? 10.062 -20.656 -1.802 1 94.25 112 LEU A CA 1
ATOM 854 C C . LEU A 1 112 ? 9.625 -22.094 -2.057 1 94.25 112 LEU A C 1
ATOM 856 O O . LEU A 1 112 ? 10.117 -23.016 -1.409 1 94.25 112 LEU A O 1
ATOM 860 N N . THR A 1 113 ? 8.719 -22.234 -2.998 1 93.44 113 THR A N 1
ATOM 861 C CA . THR A 1 113 ? 8.203 -23.562 -3.314 1 93.44 113 THR A CA 1
ATOM 862 C C . THR A 1 113 ? 9.305 -24.438 -3.9 1 93.44 113 THR A C 1
ATOM 864 O O . THR A 1 113 ? 9.406 -25.625 -3.566 1 93.44 113 THR A O 1
ATOM 867 N N . GLU A 1 114 ? 10.102 -23.875 -4.715 1 91.5 114 GLU A N 1
ATOM 868 C CA . GLU A 1 114 ? 11.227 -24.594 -5.305 1 91.5 114 GLU A CA 1
ATOM 869 C C . GLU A 1 114 ? 12.234 -25.016 -4.238 1 91.5 114 GLU A C 1
ATOM 871 O O . GLU A 1 114 ? 12.859 -26.078 -4.355 1 91.5 114 GLU A O 1
ATOM 876 N N . ASP A 1 115 ? 12.305 -24.266 -3.229 1 92.44 115 ASP A N 1
ATOM 877 C CA . ASP A 1 115 ? 13.219 -24.562 -2.129 1 92.44 115 ASP A CA 1
ATOM 878 C C . ASP A 1 115 ? 12.594 -25.562 -1.151 1 92.44 115 ASP A C 1
ATOM 880 O O . ASP A 1 115 ? 13.172 -25.859 -0.1 1 92.44 115 ASP A O 1
ATOM 884 N N . GLY A 1 116 ? 11.383 -25.969 -1.445 1 91.88 116 GLY A N 1
ATOM 885 C CA . GLY A 1 116 ? 10.719 -26.969 -0.627 1 91.88 116 GLY A CA 1
ATOM 886 C C . GLY A 1 116 ? 9.953 -26.375 0.538 1 91.88 116 GLY A C 1
ATOM 887 O O . GLY A 1 116 ? 9.531 -27.094 1.444 1 91.88 116 GLY A O 1
ATOM 888 N N . GLN A 1 117 ? 9.867 -25.031 0.48 1 91 117 GLN A N 1
ATOM 889 C CA . GLN A 1 117 ? 9.102 -24.391 1.542 1 91 117 GLN A CA 1
ATOM 890 C C . GLN A 1 117 ? 7.613 -24.375 1.226 1 91 117 GLN A C 1
ATOM 892 O O . GLN A 1 117 ? 7.219 -24.328 0.058 1 91 117 GLN A O 1
ATOM 897 N N . ARG A 1 118 ? 6.906 -24.547 2.24 1 86.06 118 ARG A N 1
ATOM 898 C CA . ARG A 1 118 ? 5.461 -24.594 2.068 1 86.06 118 ARG A CA 1
ATOM 899 C C . ARG A 1 118 ? 4.828 -23.25 2.379 1 86.06 118 ARG A C 1
ATOM 901 O O . ARG A 1 118 ? 5.082 -22.672 3.436 1 86.06 118 ARG A O 1
ATOM 908 N N . VAL A 1 119 ? 4.09 -22.688 1.403 1 88.75 119 VAL A N 1
ATOM 909 C CA . VAL A 1 119 ? 3.271 -21.484 1.568 1 88.75 119 VAL A CA 1
ATOM 910 C C . VAL A 1 119 ? 1.803 -21.828 1.33 1 88.75 119 VAL A C 1
ATOM 912 O O . VAL A 1 119 ? 1.463 -22.484 0.335 1 88.75 119 VAL A O 1
ATOM 915 N N . THR A 1 120 ? 1.02 -21.469 2.264 1 90.56 120 THR A N 1
ATOM 916 C CA . THR A 1 120 ? -0.402 -21.766 2.141 1 90.56 120 THR A CA 1
ATOM 917 C C . THR A 1 120 ? -1.241 -20.516 2.309 1 90.56 120 THR A C 1
ATOM 919 O O . THR A 1 120 ? -0.772 -19.516 2.867 1 90.56 120 THR A O 1
ATOM 922 N N . PHE A 1 121 ? -2.406 -20.594 1.733 1 92.88 121 PHE A N 1
ATOM 923 C CA . PHE A 1 121 ? -3.389 -19.531 1.879 1 92.88 121 PHE A CA 1
ATOM 924 C C . PHE A 1 121 ? -4.574 -20 2.717 1 92.88 121 PHE A C 1
ATOM 926 O O . PHE A 1 121 ? -5.012 -21.141 2.6 1 92.88 121 PHE A O 1
ATOM 933 N N . GLY A 1 122 ? -4.977 -19.234 3.658 1 88.81 122 GLY A N 1
ATOM 934 C CA . GLY A 1 122 ? -6.094 -19.641 4.5 1 88.81 122 GLY A CA 1
ATOM 935 C C . GLY A 1 122 ? -6.867 -18.453 5.059 1 88.81 122 GLY A C 1
ATOM 936 O O . GLY A 1 122 ? -6.59 -17.297 4.711 1 88.81 122 GLY A O 1
ATOM 937 N N . SER A 1 123 ? -8.008 -18.812 5.809 1 83 123 SER A N 1
ATOM 938 C CA . SER A 1 123 ? -8.828 -17.797 6.445 1 83 123 SER A CA 1
ATOM 939 C C . SER A 1 123 ? -8.07 -17.094 7.562 1 83 123 SER A C 1
ATOM 941 O O . SER A 1 123 ? -7.129 -17.656 8.133 1 83 123 SER A O 1
ATOM 943 N N . ARG A 1 124 ? -8.469 -15.836 7.652 1 67.94 124 ARG A N 1
ATOM 944 C CA . ARG A 1 124 ? -7.898 -15.102 8.773 1 67.94 124 ARG A CA 1
ATOM 945 C C . ARG A 1 124 ? -8.219 -15.781 10.102 1 67.94 124 ARG A C 1
ATOM 947 O O . ARG A 1 124 ? -9.359 -16.188 10.344 1 67.94 124 ARG A O 1
ATOM 954 N N . GLN A 1 125 ? -7.324 -16.656 10.672 1 53.53 125 GLN A N 1
ATOM 955 C CA . GLN A 1 125 ? -7.719 -17.188 11.969 1 53.53 125 GLN A CA 1
ATOM 956 C C . GLN A 1 125 ? -8.008 -16.062 12.961 1 53.53 125 GLN A C 1
ATOM 958 O O . GLN A 1 125 ? -7.438 -14.969 12.852 1 53.53 125 GLN A O 1
ATOM 963 N N . MET B 1 1 ? 16.781 64.688 18.547 1 34.94 1 MET B N 1
ATOM 964 C CA . MET B 1 1 ? 15.492 64.875 17.875 1 34.94 1 MET B CA 1
ATOM 965 C C . MET B 1 1 ? 14.484 63.844 18.3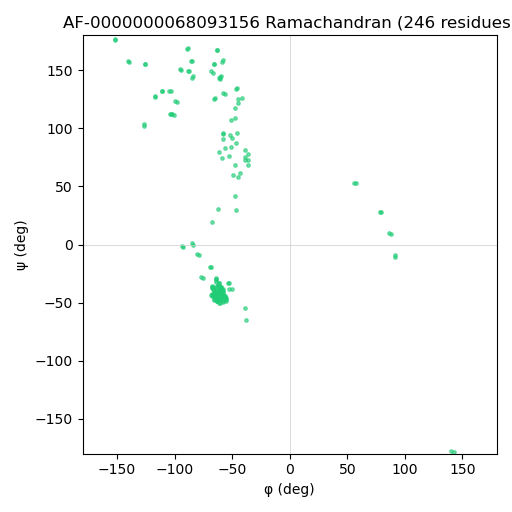28 1 34.94 1 MET B C 1
ATOM 967 O O . MET B 1 1 ? 14.711 62.625 18.156 1 34.94 1 MET B O 1
ATOM 971 N N . LEU B 1 2 ? 13.672 64.125 19.375 1 41.62 2 LEU B N 1
ATOM 972 C CA . LEU B 1 2 ? 12.727 63.281 20.094 1 41.62 2 LEU B CA 1
ATOM 973 C C . LEU B 1 2 ? 11.625 62.781 19.172 1 41.62 2 LEU B C 1
ATOM 975 O O . LEU B 1 2 ? 10.898 63.594 18.562 1 41.62 2 LEU B O 1
ATOM 979 N N . PRO B 1 3 ? 11.914 61.656 18.312 1 40.16 3 PRO B N 1
ATOM 980 C CA . PRO B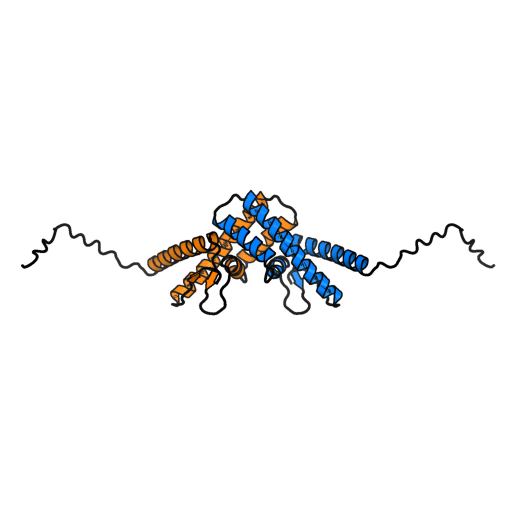 1 3 ? 10.82 61.25 17.438 1 40.16 3 PRO B CA 1
ATOM 981 C C . PRO B 1 3 ? 9.477 61.156 18.156 1 40.16 3 PRO B C 1
ATOM 983 O O . PRO B 1 3 ? 9.398 60.625 19.266 1 40.16 3 PRO B O 1
ATOM 986 N N . LEU B 1 4 ? 8.633 62.219 18.109 1 38.66 4 LEU B N 1
ATOM 987 C CA . LEU B 1 4 ? 7.246 62.406 18.5 1 38.66 4 LEU B CA 1
ATOM 988 C C . LEU B 1 4 ? 6.363 61.281 17.969 1 38.66 4 LEU B C 1
ATOM 990 O O . LEU B 1 4 ? 6.113 61.188 16.766 1 38.66 4 LEU B O 1
ATOM 994 N N . THR B 1 5 ? 6.48 60 18.453 1 40.28 5 THR B N 1
ATOM 995 C CA . THR B 1 5 ? 5.551 58.906 18.188 1 40.28 5 THR B CA 1
ATOM 996 C C . THR B 1 5 ? 4.117 59.312 18.516 1 40.28 5 THR B C 1
ATOM 998 O O . THR B 1 5 ? 3.809 59.688 19.656 1 40.28 5 THR B O 1
ATOM 1001 N N . TYR B 1 6 ? 3.467 60.125 17.656 1 40.78 6 TYR B N 1
ATOM 1002 C CA . TYR B 1 6 ? 2.061 60.469 17.781 1 40.78 6 TYR B CA 1
ATOM 1003 C C . TYR B 1 6 ? 1.202 59.25 18.016 1 40.78 6 TYR B C 1
ATOM 1005 O O . TYR B 1 6 ? 1.276 58.281 17.266 1 40.78 6 TYR B O 1
ATOM 1013 N N . PRO B 1 7 ? 0.603 59 19.266 1 43.41 7 PRO B N 1
ATOM 1014 C CA . PRO B 1 7 ? -0.283 57.875 19.578 1 43.41 7 PRO B CA 1
ATOM 1015 C C . PRO B 1 7 ? -1.532 57.812 18.703 1 43.41 7 PRO B C 1
ATOM 1017 O O . PRO B 1 7 ? -2.199 58.844 18.531 1 43.41 7 PRO B O 1
ATOM 1020 N N . THR B 1 8 ? -1.589 57.438 17.469 1 45.97 8 THR B N 1
ATOM 1021 C CA . THR B 1 8 ? -2.879 57.438 16.797 1 45.97 8 THR B CA 1
ATOM 1022 C C . THR B 1 8 ? -3.961 56.812 17.688 1 45.97 8 THR B C 1
ATOM 1024 O O . THR B 1 8 ? -3.68 55.938 18.484 1 45.97 8 THR B O 1
ATOM 1027 N N . GLU B 1 9 ? -5.035 57.5 18.016 1 43.5 9 GLU B N 1
ATOM 1028 C CA . GLU B 1 9 ? -6.16 57.188 18.891 1 43.5 9 GLU B CA 1
ATOM 1029 C C . GLU B 1 9 ? -6.566 55.719 18.766 1 43.5 9 GLU B C 1
ATOM 1031 O O . GLU B 1 9 ? -6.965 55.094 19.75 1 43.5 9 GLU B O 1
ATOM 1036 N N . CYS B 1 10 ? -7.059 55.312 17.531 1 43.75 10 CYS B N 1
ATOM 1037 C CA . CYS B 1 10 ? -7.703 54 17.359 1 43.75 10 CYS B CA 1
ATOM 1038 C C . CYS B 1 10 ? -6.73 52.875 17.656 1 43.75 10 CYS B C 1
ATOM 1040 O O . CYS B 1 10 ? -5.992 52.438 16.766 1 43.75 10 CYS B O 1
ATOM 1042 N N . GLY B 1 11 ? -5.824 52.875 18.406 1 43.06 11 GLY B N 1
ATOM 1043 C CA . GLY B 1 11 ? -4.934 51.812 18.812 1 43.06 11 GLY B CA 1
ATOM 1044 C C . GLY B 1 11 ? -5.668 50.531 19.172 1 43.06 11 GLY B C 1
ATOM 1045 O O . GLY B 1 11 ? -5.867 50.219 20.344 1 43.06 11 GLY B O 1
ATOM 1046 N N . THR B 1 12 ? -6.871 50.25 18.547 1 44.06 12 THR B N 1
ATOM 1047 C CA . THR B 1 12 ? -7.383 48.938 18.875 1 44.06 12 THR B CA 1
ATOM 1048 C C . THR B 1 12 ? -6.266 47.875 18.844 1 44.06 12 THR B C 1
ATOM 1050 O O . THR B 1 12 ? -5.738 47.562 17.781 1 44.06 12 THR B O 1
ATOM 1053 N N . ALA B 1 13 ? -5.352 48 19.609 1 47.12 13 ALA B N 1
ATOM 1054 C CA . ALA B 1 13 ? -4.551 46.812 19.828 1 47.12 13 ALA B CA 1
ATOM 1055 C C . ALA B 1 13 ? -5.426 45.562 19.828 1 47.12 13 ALA B C 1
ATOM 1057 O O . ALA B 1 13 ? -6.27 45.375 20.703 1 47.12 13 ALA B O 1
ATOM 1058 N N . ALA B 1 14 ? -5.984 45.156 18.797 1 48.75 14 ALA B N 1
ATOM 1059 C CA . ALA B 1 14 ? -6.617 43.844 18.766 1 48.75 14 ALA B CA 1
ATOM 1060 C C . ALA B 1 14 ? -5.828 42.812 19.594 1 48.75 14 ALA B C 1
ATOM 1062 O O . ALA B 1 14 ? -4.66 42.531 19.297 1 48.75 14 ALA B O 1
ATOM 1063 N N . VAL B 1 15 ? -5.809 42.812 20.859 1 51.5 15 VAL B N 1
ATOM 1064 C CA . VAL B 1 15 ? -5.297 41.75 21.703 1 51.5 15 VAL B CA 1
ATOM 1065 C C . VAL B 1 15 ? -5.613 40.406 21.078 1 51.5 15 VAL B C 1
ATOM 1067 O O . VAL B 1 15 ? -6.781 40.031 20.984 1 51.5 15 VAL B O 1
ATOM 1070 N N . VAL B 1 16 ? -4.918 40.031 20.141 1 57.38 16 VAL B N 1
ATOM 1071 C CA . VAL B 1 16 ? -5.109 38.656 19.672 1 57.38 16 VAL B CA 1
ATOM 1072 C C . VAL B 1 16 ? -5.062 37.688 20.859 1 57.38 16 VAL B C 1
ATOM 1074 O O . VAL B 1 16 ? -4.055 37.594 21.562 1 57.38 16 VAL B O 1
ATOM 1077 N N . ARG B 1 17 ? -6.168 37.406 21.422 1 69.94 17 ARG B N 1
ATOM 1078 C CA . ARG B 1 17 ? -6.203 36.406 22.5 1 69.94 17 ARG B CA 1
ATOM 1079 C C . ARG B 1 17 ? -5.32 35.219 22.172 1 69.94 17 ARG B C 1
ATOM 1081 O O . ARG B 1 17 ? -5.254 34.781 21.031 1 69.94 17 ARG B O 1
ATOM 1088 N N . PRO B 1 18 ? -4.461 35 23.156 1 73.56 18 PRO B N 1
ATOM 1089 C CA . PRO B 1 18 ? -3.682 33.781 22.938 1 73.56 18 PRO B CA 1
ATOM 1090 C C . PRO B 1 18 ? -4.547 32.594 22.516 1 73.56 18 PRO B C 1
ATOM 1092 O O . PRO B 1 18 ? -5.727 32.531 22.875 1 73.56 18 PRO B O 1
ATOM 1095 N N . LEU B 1 19 ? -4.137 31.875 21.516 1 73.62 19 LEU B N 1
ATOM 1096 C CA . LEU B 1 19 ? -4.871 30.688 21.078 1 73.62 19 LEU B CA 1
ATOM 1097 C C . LEU B 1 19 ? -5.035 29.703 22.234 1 73.62 19 LEU B C 1
ATOM 1099 O O . LEU B 1 19 ? -4.117 29.516 23.047 1 73.62 19 LEU B O 1
ATOM 1103 N N . THR B 1 20 ? -6.223 29.281 22.422 1 87.12 20 THR B N 1
ATOM 1104 C CA . THR B 1 20 ? -6.426 28.156 23.328 1 87.12 20 THR B CA 1
ATOM 1105 C C . THR B 1 20 ? -5.641 26.938 22.859 1 87.12 20 THR B C 1
ATOM 1107 O O . THR B 1 20 ? -5.148 26.906 21.734 1 87.12 20 THR B O 1
ATOM 1110 N N . ASP B 1 21 ? -5.336 26.031 23.734 1 84.81 21 ASP B N 1
ATOM 1111 C CA . ASP B 1 21 ? -4.633 24.797 23.375 1 84.81 21 ASP B CA 1
ATOM 1112 C C . ASP B 1 21 ? -5.301 24.109 22.203 1 84.81 21 ASP B C 1
ATOM 1114 O O . ASP B 1 21 ? -4.625 23.594 21.312 1 84.81 21 ASP B O 1
ATOM 1118 N N . ALA B 1 22 ? -6.594 24.141 22.188 1 87.81 22 ALA B N 1
ATOM 1119 C CA . ALA B 1 22 ? -7.359 23.516 21.109 1 87.81 22 ALA B CA 1
ATOM 1120 C C . ALA B 1 22 ? -7.117 24.234 19.781 1 87.81 22 ALA B C 1
ATOM 1122 O O . ALA B 1 22 ? -7 23.594 18.734 1 87.81 22 ALA B O 1
ATOM 1123 N N . GLU B 1 23 ? -7.121 25.516 19.875 1 87.81 23 GLU B N 1
ATOM 1124 C CA . GLU B 1 23 ? -6.883 26.297 18.672 1 87.81 23 GLU B CA 1
ATOM 1125 C C . GLU B 1 23 ? -5.461 26.094 18.141 1 87.81 23 GLU B C 1
ATOM 1127 O O . GLU B 1 23 ? -5.246 26 16.938 1 87.81 23 GLU B O 1
ATOM 1132 N N . ARG B 1 24 ? -4.562 26.062 19.031 1 89.38 24 ARG B N 1
ATOM 1133 C CA . ARG B 1 24 ? -3.172 25.812 18.672 1 89.38 24 ARG B CA 1
ATOM 1134 C C . ARG B 1 24 ? -3.023 24.469 17.984 1 89.38 24 ARG B C 1
ATOM 1136 O O . ARG B 1 24 ? -2.334 24.359 16.969 1 89.38 24 ARG B O 1
ATOM 1143 N N . LEU B 1 25 ? -3.658 23.484 18.469 1 91.25 25 LEU B N 1
ATOM 1144 C CA . LEU B 1 25 ? -3.59 22.141 17.906 1 91.25 25 LEU B CA 1
ATOM 1145 C C . LEU B 1 25 ? -4.234 22.109 16.516 1 91.25 25 LEU B C 1
ATOM 1147 O O . LEU B 1 25 ? -3.729 21.438 15.617 1 91.25 25 LEU B O 1
ATOM 1151 N N . ALA B 1 26 ? -5.273 22.812 16.391 1 93.12 26 ALA B N 1
ATOM 1152 C CA . ALA B 1 26 ? -5.949 22.875 15.102 1 93.12 26 ALA B CA 1
ATOM 1153 C C . ALA B 1 26 ? -5.062 23.531 14.047 1 93.12 26 ALA B C 1
ATOM 1155 O O . ALA B 1 26 ? -5.027 23.094 12.891 1 93.12 26 ALA B O 1
ATOM 1156 N N . GLU B 1 27 ? -4.426 24.562 14.492 1 92.44 27 GLU B N 1
ATOM 1157 C CA . GLU B 1 27 ? -3.512 25.25 13.578 1 92.44 27 GLU B CA 1
ATOM 1158 C C . GLU B 1 27 ? -2.346 24.344 13.188 1 92.44 27 GLU B C 1
ATOM 1160 O O . GLU B 1 27 ? -1.965 24.281 12.016 1 92.44 27 GLU B O 1
ATOM 1165 N N . LEU B 1 28 ? -1.771 23.703 14.156 1 93.31 28 LEU B N 1
ATOM 1166 C CA . LEU B 1 28 ? -0.691 22.75 13.891 1 93.31 28 LEU B CA 1
ATOM 1167 C C . LEU B 1 28 ? -1.134 21.688 12.891 1 93.31 28 LEU B C 1
ATOM 1169 O O . LEU B 1 28 ? -0.421 21.406 11.93 1 93.31 28 LEU B O 1
ATOM 1173 N N . ARG B 1 29 ? -2.275 21.172 13.125 1 95.88 29 ARG B N 1
ATOM 1174 C CA . ARG B 1 29 ? -2.807 20.125 12.258 1 95.88 29 ARG B CA 1
ATOM 1175 C C . ARG B 1 29 ? -2.996 20.641 10.836 1 95.88 29 ARG B C 1
ATOM 1177 O O . ARG B 1 29 ? -2.684 19.953 9.867 1 95.88 29 ARG B O 1
ATOM 1184 N N . ARG B 1 30 ? -3.494 21.797 10.734 1 96 30 ARG B N 1
ATOM 1185 C CA . ARG B 1 30 ? -3.697 22.391 9.414 1 96 30 ARG B CA 1
ATOM 1186 C C . ARG B 1 30 ? -2.371 22.562 8.68 1 96 30 ARG B C 1
ATOM 1188 O O . ARG B 1 30 ? -2.262 22.234 7.5 1 96 30 ARG B O 1
ATOM 1195 N N . ASP B 1 31 ? -1.416 23.078 9.375 1 95.31 31 ASP B N 1
ATOM 1196 C CA . ASP B 1 31 ? -0.103 23.312 8.781 1 95.31 31 ASP B CA 1
ATOM 1197 C C . ASP B 1 31 ? 0.547 22 8.359 1 95.31 31 ASP B C 1
ATOM 1199 O O . ASP B 1 31 ? 1.081 21.891 7.25 1 95.31 31 ASP B O 1
ATOM 1203 N N . LEU B 1 32 ? 0.467 21.062 9.203 1 96.56 32 LEU B N 1
ATOM 1204 C CA . LEU B 1 32 ? 1.065 19.766 8.906 1 96.56 32 LEU B CA 1
ATOM 1205 C C . LEU B 1 32 ? 0.344 19.078 7.754 1 96.56 32 LEU B C 1
ATOM 1207 O O . LEU B 1 32 ? 0.968 18.375 6.953 1 96.56 32 LEU B O 1
ATOM 1211 N N . ASP B 1 33 ? -0.961 19.25 7.707 1 97 33 ASP B N 1
ATOM 1212 C CA . ASP B 1 33 ? -1.732 18.672 6.609 1 97 33 ASP B CA 1
ATOM 1213 C C . ASP B 1 33 ? -1.299 19.266 5.27 1 97 33 ASP B C 1
ATOM 1215 O O . ASP B 1 33 ? -1.183 18.547 4.273 1 97 33 ASP B O 1
ATOM 1219 N N . ALA B 1 34 ? -1.101 20.531 5.277 1 96.81 34 ALA B N 1
ATOM 1220 C CA . ALA B 1 34 ? -0.629 21.203 4.07 1 96.81 34 ALA B CA 1
ATOM 1221 C C . ALA B 1 34 ? 0.754 20.703 3.666 1 96.81 34 ALA B C 1
ATOM 1223 O O . ALA B 1 34 ? 1.011 20.453 2.486 1 96.81 34 ALA B O 1
ATOM 1224 N N . ASP B 1 35 ? 1.622 20.594 4.617 1 96.44 35 ASP B N 1
ATOM 1225 C CA . ASP B 1 35 ? 2.971 20.094 4.359 1 96.44 35 ASP B CA 1
ATOM 1226 C C . ASP B 1 35 ? 2.934 18.672 3.828 1 96.44 35 ASP B C 1
ATOM 1228 O O . ASP B 1 35 ? 3.67 18.328 2.9 1 96.44 35 ASP B O 1
ATOM 1232 N N . LEU B 1 36 ? 2.162 17.906 4.484 1 97.5 36 LEU B N 1
ATOM 1233 C CA . LEU B 1 36 ? 2.016 16.516 4.059 1 97.5 36 LEU B CA 1
ATOM 1234 C C . LEU B 1 36 ? 1.479 16.438 2.635 1 97.5 36 LEU B C 1
ATOM 1236 O O . LEU B 1 36 ? 1.973 15.641 1.825 1 97.5 36 LEU B O 1
ATOM 1240 N N . HIS B 1 37 ? 0.454 17.203 2.324 1 97.56 37 HIS B N 1
ATOM 1241 C CA . HIS B 1 37 ? -0.097 17.234 0.976 1 97.56 37 HIS B CA 1
ATOM 1242 C C . HIS B 1 37 ? 0.977 17.594 -0.048 1 97.56 37 HIS B C 1
ATOM 1244 O O . HIS B 1 37 ? 1.111 16.922 -1.07 1 97.56 37 HIS B O 1
ATOM 1250 N N . TYR B 1 38 ? 1.681 18.594 0.269 1 97.19 38 TYR B N 1
ATOM 1251 C CA . TYR B 1 38 ? 2.75 19.016 -0.632 1 97.19 38 TYR B CA 1
ATOM 1252 C C . TYR B 1 38 ? 3.773 17.891 -0.813 1 97.19 38 TYR B C 1
ATOM 1254 O O . TYR B 1 38 ? 4.219 17.625 -1.932 1 97.19 38 TYR B O 1
ATOM 1262 N N . ALA B 1 39 ? 4.184 17.297 0.256 1 97.5 39 ALA B N 1
ATOM 1263 C CA . ALA B 1 39 ? 5.172 16.219 0.209 1 97.5 39 ALA B CA 1
ATOM 1264 C C . ALA B 1 39 ? 4.684 15.07 -0.672 1 97.5 39 ALA B C 1
ATOM 1266 O O . ALA B 1 39 ? 5.473 14.469 -1.406 1 97.5 39 ALA B O 1
ATOM 1267 N N . LEU B 1 40 ? 3.432 14.742 -0.588 1 97.38 40 LEU B N 1
ATOM 1268 C CA . LEU B 1 40 ? 2.852 13.68 -1.4 1 97.38 40 LEU B CA 1
ATOM 1269 C C . LEU B 1 40 ? 2.861 14.055 -2.877 1 97.38 40 LEU B C 1
ATOM 1271 O O . LEU B 1 40 ? 3.266 13.25 -3.725 1 97.38 40 LEU B O 1
ATOM 1275 N N . VAL B 1 41 ? 2.498 15.273 -3.18 1 97.19 41 VAL B N 1
ATOM 1276 C CA . VAL B 1 41 ? 2.422 15.75 -4.555 1 97.19 41 VAL B CA 1
ATOM 1277 C C . VAL B 1 41 ? 3.8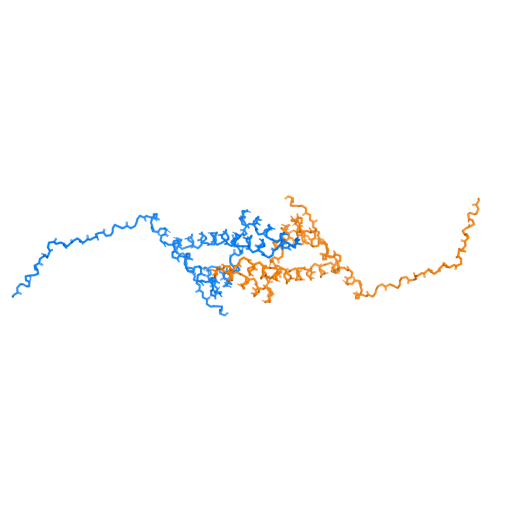24 15.828 -5.152 1 97.19 41 VAL B C 1
ATOM 1279 O O . VAL B 1 41 ? 4.027 15.492 -6.32 1 97.19 41 VAL B O 1
ATOM 1282 N N . ALA B 1 42 ? 4.734 16.172 -4.344 1 96.5 42 ALA B N 1
ATOM 1283 C CA . ALA B 1 42 ? 6.105 16.375 -4.816 1 96.5 42 ALA B CA 1
ATOM 1284 C C . ALA B 1 42 ? 6.926 15.094 -4.645 1 96.5 42 ALA B C 1
ATOM 1286 O O . ALA B 1 42 ? 8.117 15.062 -4.965 1 96.5 42 ALA B O 1
ATOM 1287 N N . GLN B 1 43 ? 6.371 14.062 -4.125 1 94.62 43 GLN B N 1
ATOM 1288 C CA . GLN B 1 43 ? 7.035 12.773 -3.914 1 94.62 43 GLN B CA 1
ATOM 1289 C C . GLN B 1 43 ? 8.305 12.945 -3.076 1 94.62 43 GLN B C 1
ATOM 1291 O O . GLN B 1 43 ? 9.375 12.477 -3.463 1 94.62 43 GLN B O 1
ATOM 1296 N N . ARG B 1 44 ? 8.133 13.547 -2.004 1 95.81 44 ARG B N 1
ATOM 1297 C CA . ARG B 1 44 ? 9.25 13.781 -1.098 1 95.81 44 ARG B CA 1
ATOM 1298 C C . ARG B 1 44 ? 9.43 12.617 -0.127 1 95.81 44 ARG B C 1
ATOM 1300 O O . ARG B 1 44 ? 8.594 11.719 -0.075 1 95.81 44 ARG B O 1
ATOM 1307 N N . CYS B 1 45 ? 10.523 12.664 0.539 1 96.12 45 CYS B N 1
ATOM 1308 C CA . CYS B 1 45 ? 10.789 11.758 1.647 1 96.12 45 CYS B CA 1
ATOM 1309 C C . CYS B 1 45 ? 10.414 12.398 2.979 1 96.12 45 CYS B C 1
ATOM 1311 O O . CYS B 1 45 ? 10.414 13.617 3.105 1 96.12 45 CYS B O 1
ATOM 1313 N N . VAL B 1 46 ? 10.055 11.555 3.9 1 95.38 46 VAL B N 1
ATOM 1314 C CA . VAL B 1 46 ? 9.875 11.977 5.285 1 95.38 46 VAL B CA 1
ATOM 1315 C C . VAL B 1 46 ? 11.055 11.5 6.129 1 95.38 46 VAL B C 1
ATOM 1317 O O . VAL B 1 46 ? 11.531 10.375 5.957 1 95.38 46 VAL B O 1
ATOM 1320 N N . ARG B 1 47 ? 11.586 12.391 6.902 1 94.38 47 ARG B N 1
ATOM 1321 C CA . ARG B 1 47 ? 12.641 12.078 7.859 1 94.38 47 ARG B CA 1
ATOM 1322 C C . ARG B 1 47 ? 12.086 12 9.281 1 94.38 47 ARG B C 1
ATOM 1324 O O . ARG B 1 47 ? 11.672 13.016 9.844 1 94.38 47 ARG B O 1
ATOM 1331 N N . TRP B 1 48 ? 12.109 10.812 9.805 1 93.56 48 TRP B N 1
ATOM 1332 C CA . TRP B 1 48 ? 11.617 10.547 11.148 1 93.56 48 TRP B CA 1
ATOM 1333 C C . TRP B 1 48 ? 12.695 10.82 12.188 1 93.56 48 TRP B C 1
ATOM 1335 O O . TRP B 1 48 ? 13.891 10.812 11.867 1 93.56 48 TRP B O 1
ATOM 1345 N N . PRO B 1 49 ? 12.297 11.062 13.398 1 90.31 49 PRO B N 1
ATOM 1346 C CA . PRO B 1 49 ? 13.297 11.25 14.453 1 90.31 49 PRO B CA 1
ATOM 1347 C C . PRO B 1 49 ? 14.219 10.047 14.617 1 90.31 49 PRO B C 1
ATOM 1349 O O . PRO B 1 49 ? 15.414 10.203 14.859 1 90.31 49 PRO B O 1
ATOM 1352 N N . TYR B 1 50 ? 13.578 8.867 14.477 1 85.38 50 TYR B N 1
ATOM 1353 C CA . TYR B 1 50 ? 14.328 7.621 14.609 1 85.38 50 TYR B CA 1
ATOM 1354 C C . TYR B 1 50 ? 14.117 6.723 13.398 1 85.38 50 TYR B C 1
ATOM 1356 O O . TYR B 1 50 ? 12.977 6.41 13.039 1 85.38 50 TYR B O 1
ATOM 1364 N N . GLY B 1 51 ? 15.125 6.684 12.547 1 83.12 51 GLY B N 1
ATOM 1365 C CA . GLY B 1 51 ? 15.023 5.781 11.414 1 83.12 51 GLY B CA 1
ATOM 1366 C C . GLY B 1 51 ? 15.562 6.379 10.125 1 83.12 51 GLY B C 1
ATOM 1367 O O . GLY B 1 51 ? 15.977 7.543 10.102 1 83.12 51 GLY B O 1
ATOM 1368 N N . ASP B 1 52 ? 15.445 5.645 9.109 1 87.56 52 ASP B N 1
ATOM 1369 C CA . ASP B 1 52 ? 15.906 6.07 7.793 1 87.56 52 ASP B CA 1
ATOM 1370 C C . ASP B 1 52 ? 14.812 6.836 7.051 1 87.56 52 ASP B C 1
ATOM 1372 O O . ASP B 1 52 ? 13.625 6.605 7.273 1 87.56 52 ASP B O 1
ATOM 1376 N N . PRO B 1 53 ? 15.242 7.746 6.242 1 90.94 53 PRO B N 1
ATOM 1377 C CA . PRO B 1 53 ? 14.25 8.414 5.398 1 90.94 53 PRO B CA 1
ATOM 1378 C C . PRO B 1 53 ? 13.508 7.449 4.48 1 90.94 53 PRO B C 1
ATOM 1380 O O . PRO B 1 53 ? 14.086 6.465 4.016 1 90.94 53 PRO B O 1
ATOM 1383 N N . GLU B 1 54 ? 12.266 7.766 4.281 1 92.19 54 GLU B N 1
ATOM 1384 C CA . GLU B 1 54 ? 11.453 6.992 3.352 1 92.19 54 GLU B CA 1
ATOM 1385 C C . GLU B 1 54 ? 10.539 7.898 2.529 1 92.19 54 GLU B C 1
ATOM 1387 O O . GLU B 1 54 ? 10.297 9.047 2.906 1 92.19 54 GLU B O 1
ATOM 1392 N N . LEU B 1 55 ? 10.133 7.383 1.401 1 94.56 55 LEU B N 1
ATOM 1393 C CA . LEU B 1 55 ? 9.164 8.156 0.632 1 94.56 55 LEU B CA 1
ATOM 1394 C C . LEU B 1 55 ? 7.879 8.352 1.426 1 94.56 55 LEU B C 1
ATOM 1396 O O . LEU B 1 55 ? 7.41 7.43 2.1 1 94.56 55 LEU B O 1
ATOM 1400 N N . VAL B 1 56 ? 7.289 9.539 1.272 1 96.56 56 VAL B N 1
ATOM 1401 C CA . VAL B 1 56 ? 6.059 9.82 2.008 1 96.56 56 VAL B CA 1
ATOM 1402 C C . VAL B 1 56 ? 4.973 8.828 1.589 1 96.56 56 VAL B C 1
ATOM 1404 O O . VAL B 1 56 ? 4.133 8.438 2.404 1 96.56 56 VAL B O 1
ATOM 1407 N N . ALA B 1 57 ? 4.988 8.414 0.334 1 96.75 57 ALA B N 1
ATOM 1408 C CA . ALA B 1 57 ? 4.031 7.422 -0.141 1 96.75 57 ALA B CA 1
ATOM 1409 C C . ALA B 1 57 ? 4.145 6.125 0.654 1 96.75 57 ALA B C 1
ATOM 1411 O O . ALA B 1 57 ? 3.135 5.488 0.963 1 96.75 57 ALA B O 1
ATOM 1412 N N . GLU B 1 58 ? 5.371 5.719 1 1 96.06 58 GLU B N 1
ATOM 1413 C CA . GLU B 1 58 ? 5.609 4.539 1.824 1 96.06 58 GLU B CA 1
ATOM 1414 C C . GLU B 1 58 ? 5.121 4.758 3.254 1 96.06 58 GLU B C 1
ATOM 1416 O O . GLU B 1 58 ? 4.527 3.859 3.855 1 96.06 58 GLU B O 1
ATOM 1421 N N . ALA B 1 59 ? 5.406 5.898 3.76 1 96.56 59 ALA B N 1
ATOM 1422 C CA . ALA B 1 59 ? 4.934 6.246 5.098 1 96.56 59 ALA B CA 1
ATOM 1423 C C . ALA B 1 59 ? 3.41 6.207 5.168 1 96.56 59 ALA B C 1
ATOM 1425 O O . ALA B 1 59 ? 2.84 5.852 6.199 1 96.56 59 ALA B O 1
ATOM 1426 N N . LEU B 1 60 ? 2.787 6.633 4.066 1 97.62 60 LEU B N 1
ATOM 1427 C CA . LEU B 1 60 ? 1.33 6.605 3.979 1 97.62 60 LEU B CA 1
ATOM 1428 C C . LEU B 1 60 ? 0.798 5.191 4.188 1 97.62 60 LEU B C 1
ATOM 1430 O O . LEU B 1 60 ? -0.129 4.984 4.973 1 97.62 60 LEU B O 1
ATOM 1434 N N . TYR B 1 61 ? 1.347 4.234 3.514 1 97.88 61 TYR B N 1
ATOM 1435 C CA . TYR B 1 61 ? 0.919 2.857 3.73 1 97.88 61 TYR B CA 1
ATOM 1436 C C . TYR B 1 61 ? 1.258 2.395 5.141 1 97.88 61 TYR B C 1
ATOM 1438 O O . TYR B 1 61 ? 0.464 1.702 5.781 1 97.88 61 TYR B O 1
ATOM 1446 N N . ALA B 1 62 ? 2.467 2.689 5.578 1 96.12 62 ALA B N 1
ATOM 1447 C CA . ALA B 1 62 ? 2.891 2.279 6.918 1 96.12 62 ALA B CA 1
ATOM 1448 C C . ALA B 1 62 ? 1.89 2.736 7.973 1 96.12 62 ALA B C 1
ATOM 1450 O O . ALA B 1 62 ? 1.663 2.041 8.969 1 96.12 62 ALA B O 1
ATOM 1451 N N . ALA B 1 63 ? 1.291 3.85 7.734 1 96.06 63 ALA B N 1
ATOM 1452 C CA . ALA B 1 63 ? 0.332 4.41 8.68 1 96.06 63 ALA B CA 1
ATOM 1453 C C . ALA B 1 63 ? -0.932 3.561 8.758 1 96.06 63 ALA B C 1
ATOM 1455 O O . ALA B 1 63 ? -1.714 3.678 9.703 1 96.06 63 ALA B O 1
ATOM 1456 N N . THR B 1 64 ? -1.157 2.738 7.754 1 95.38 64 THR B N 1
ATOM 1457 C CA . THR B 1 64 ? -2.334 1.877 7.695 1 95.38 64 THR B CA 1
ATOM 1458 C C . THR B 1 64 ? -2.168 0.67 8.617 1 95.38 64 THR B C 1
ATOM 1460 O O . THR B 1 64 ? -3.154 0.116 9.102 1 95.38 64 THR B O 1
ATOM 1463 N N . ILE B 1 65 ? -0.953 0.279 8.836 1 94.31 65 ILE B N 1
ATOM 1464 C CA . ILE B 1 65 ? -0.663 -0.936 9.586 1 94.31 65 ILE B CA 1
ATOM 1465 C C . ILE B 1 65 ? -1.131 -0.771 11.031 1 94.31 65 ILE B C 1
ATOM 1467 O O . ILE B 1 65 ? -0.771 0.201 11.703 1 94.31 65 ILE B O 1
ATOM 1471 N N . GLY B 1 66 ? -1.947 -1.711 11.469 1 92.06 66 GLY B N 1
ATOM 1472 C CA . GLY B 1 66 ? -2.451 -1.688 12.828 1 92.06 66 GLY B CA 1
ATOM 1473 C C . GLY B 1 66 ? -3.775 -0.96 12.969 1 92.06 66 GLY B C 1
ATOM 1474 O O . GLY B 1 66 ? -4.375 -0.945 14.039 1 92.06 66 GLY B O 1
ATOM 1475 N N . ASP B 1 67 ? -4.18 -0.279 11.922 1 95.12 67 ASP B N 1
ATOM 1476 C CA . ASP B 1 67 ? -5.48 0.381 11.914 1 95.12 67 ASP B CA 1
ATOM 1477 C C . ASP B 1 67 ? -6.512 -0.442 11.141 1 95.12 67 ASP B C 1
ATOM 1479 O O . ASP B 1 67 ? -6.473 -0.497 9.914 1 95.12 67 ASP B O 1
ATOM 1483 N N . ALA B 1 68 ? -7.422 -0.949 11.82 1 94.25 68 ALA B N 1
ATOM 1484 C CA . ALA B 1 68 ? -8.367 -1.914 11.258 1 94.25 68 ALA B CA 1
ATOM 1485 C C . ALA B 1 68 ? -9.125 -1.316 10.078 1 94.25 68 ALA B C 1
ATOM 1487 O O . ALA B 1 68 ? -9.344 -1.989 9.07 1 94.25 68 ALA B O 1
ATOM 1488 N N . GLN B 1 69 ? -9.531 -0.061 10.258 1 96.12 69 GLN B N 1
ATOM 1489 C CA . GLN B 1 69 ? -10.328 0.573 9.211 1 96.12 69 GLN B CA 1
ATOM 1490 C C . GLN B 1 69 ? -9.516 0.767 7.938 1 96.12 69 GLN B C 1
ATOM 1492 O O . GLN B 1 69 ? -9.992 0.464 6.84 1 96.12 69 GLN B O 1
ATOM 1497 N N . SER B 1 70 ? -8.328 1.284 8.055 1 96.69 70 SER B N 1
ATOM 1498 C CA . SER B 1 70 ? -7.473 1.524 6.895 1 96.69 70 SER B CA 1
ATOM 1499 C C . SER B 1 70 ? -7.035 0.214 6.25 1 96.69 70 SER B C 1
ATOM 1501 O O . SER B 1 70 ? -6.953 0.118 5.023 1 96.69 70 SER B O 1
ATOM 1503 N N . GLU B 1 71 ? -6.762 -0.796 7.059 1 95.75 71 GLU B N 1
ATOM 1504 C CA . GLU B 1 71 ? -6.379 -2.107 6.543 1 95.75 71 GLU B CA 1
ATOM 1505 C C . GLU B 1 71 ? -7.52 -2.744 5.754 1 95.75 71 GLU B C 1
ATOM 1507 O O . GLU B 1 71 ? -7.301 -3.312 4.684 1 95.75 71 GLU B O 1
ATOM 1512 N N . ALA B 1 72 ? -8.672 -2.604 6.301 1 96.19 72 ALA B N 1
ATOM 1513 C CA . ALA B 1 72 ? -9.844 -3.145 5.621 1 96.19 72 ALA B CA 1
ATOM 1514 C C . ALA B 1 72 ? -10.07 -2.445 4.281 1 96.19 72 ALA B C 1
ATOM 1516 O O . ALA B 1 72 ? -10.406 -3.09 3.287 1 96.19 72 ALA B O 1
ATOM 1517 N N . ALA B 1 73 ? -9.93 -1.175 4.293 1 97.75 73 ALA B N 1
ATOM 1518 C CA . ALA B 1 73 ? -10.109 -0.408 3.061 1 97.75 73 ALA B CA 1
ATOM 1519 C C . ALA B 1 73 ? -9.109 -0.835 1.996 1 97.75 73 ALA B C 1
ATOM 1521 O O . ALA B 1 73 ? -9.453 -0.955 0.818 1 97.75 73 ALA B O 1
ATOM 1522 N N . PHE B 1 74 ? -7.844 -1.014 2.389 1 98.12 74 PHE B N 1
ATOM 1523 C CA . PHE B 1 74 ? -6.824 -1.44 1.436 1 98.12 74 PHE B CA 1
ATOM 1524 C C . PHE B 1 74 ? -7.145 -2.824 0.883 1 98.12 74 PHE B C 1
ATOM 1526 O O . PHE B 1 74 ? -7 -3.068 -0.316 1 98.12 74 PHE B O 1
ATOM 1533 N N . SER B 1 75 ? -7.609 -3.703 1.765 1 96.88 75 SER B N 1
ATOM 1534 C CA . SER B 1 75 ? -7.977 -5.055 1.353 1 96.88 75 SER B CA 1
ATOM 1535 C C . SER B 1 75 ? -9.133 -5.035 0.358 1 96.88 75 SER B C 1
ATOM 1537 O O . SER B 1 75 ? -9.141 -5.797 -0.611 1 96.88 75 SER B O 1
ATOM 1539 N N . LEU B 1 76 ? -10.055 -4.191 0.596 1 97.31 76 LEU B N 1
ATOM 1540 C CA . LEU B 1 76 ? -11.188 -4.059 -0.311 1 97.31 76 LEU B CA 1
ATOM 1541 C C . LEU B 1 76 ? -10.734 -3.557 -1.679 1 97.31 76 LEU B C 1
ATOM 1543 O O . LEU B 1 76 ? -11.234 -4.008 -2.709 1 97.31 76 LEU B O 1
ATOM 1547 N N . LEU B 1 77 ? -9.852 -2.66 -1.647 1 98.12 77 LEU B N 1
ATOM 1548 C CA . LEU B 1 77 ? -9.266 -2.09 -2.855 1 98.12 77 LEU B CA 1
ATOM 1549 C C . LEU B 1 77 ? -8.562 -3.162 -3.676 1 98.12 77 LEU B C 1
ATOM 1551 O O . LEU B 1 77 ? -8.797 -3.291 -4.879 1 98.12 77 LEU B O 1
ATOM 1555 N N . VAL B 1 78 ? -7.723 -3.91 -3.043 1 98.12 78 VAL B N 1
ATOM 1556 C CA . VAL B 1 78 ? -6.953 -4.961 -3.705 1 98.12 78 VAL B CA 1
ATOM 1557 C C . VAL B 1 78 ? -7.902 -6.02 -4.262 1 98.12 78 VAL B C 1
ATOM 1559 O O . VAL B 1 78 ? -7.719 -6.496 -5.383 1 98.12 78 VAL B O 1
ATOM 1562 N N . ARG B 1 79 ? -8.891 -6.344 -3.5 1 97.75 79 ARG B N 1
ATOM 1563 C CA . ARG B 1 79 ? -9.883 -7.312 -3.943 1 97.75 79 ARG B CA 1
ATOM 1564 C C . ARG B 1 79 ? -10.602 -6.828 -5.203 1 97.75 79 ARG B C 1
ATOM 1566 O O . ARG B 1 79 ? -10.797 -7.598 -6.145 1 97.75 79 ARG B O 1
ATOM 1573 N N . ALA B 1 80 ? -11.031 -5.629 -5.184 1 98.38 80 ALA B N 1
ATOM 1574 C CA . ALA B 1 80 ? -11.719 -5.059 -6.336 1 98.38 80 ALA B CA 1
ATOM 1575 C C . ALA B 1 80 ? -10.867 -5.152 -7.594 1 98.38 80 ALA B C 1
ATOM 1577 O O . ALA B 1 80 ? -11.352 -5.543 -8.656 1 98.38 80 ALA B O 1
ATOM 1578 N N . ALA B 1 81 ? -9.609 -4.805 -7.457 1 98.25 81 ALA B N 1
ATOM 1579 C CA . ALA B 1 81 ? -8.688 -4.898 -8.594 1 98.25 81 ALA B CA 1
ATOM 1580 C C . ALA B 1 81 ? -8.531 -6.344 -9.055 1 98.25 81 ALA B C 1
ATOM 1582 O O . ALA B 1 81 ? -8.516 -6.617 -10.258 1 98.25 81 ALA B O 1
ATOM 1583 N N . ALA B 1 82 ? -8.422 -7.223 -8.094 1 97.56 82 ALA B N 1
ATOM 1584 C CA . ALA B 1 82 ? -8.242 -8.633 -8.406 1 97.56 82 ALA B CA 1
ATOM 1585 C C . ALA B 1 82 ? -9.461 -9.195 -9.133 1 97.56 82 ALA B C 1
ATOM 1587 O O . ALA B 1 82 ? -9.328 -10.078 -9.984 1 97.56 82 ALA B O 1
ATOM 1588 N N . ARG B 1 83 ? -10.562 -8.703 -8.836 1 97.81 83 ARG B N 1
ATOM 1589 C CA . ARG B 1 83 ? -11.812 -9.156 -9.453 1 97.81 83 ARG B CA 1
ATOM 1590 C C . ARG B 1 83 ? -11.992 -8.555 -10.844 1 97.81 83 ARG B C 1
ATOM 1592 O O . ARG B 1 83 ? -12.93 -8.898 -11.555 1 97.81 83 ARG B O 1
ATOM 1599 N N . GLY B 1 84 ? -11.133 -7.617 -11.195 1 97.5 84 GLY B N 1
ATOM 1600 C CA . GLY B 1 84 ? -11.234 -6.984 -12.508 1 97.5 84 GLY B CA 1
ATOM 1601 C C . GLY B 1 84 ? -12.312 -5.926 -12.57 1 97.5 84 GLY B C 1
ATOM 1602 O O . GLY B 1 84 ? -12.906 -5.703 -13.633 1 97.5 84 GLY B O 1
ATOM 1603 N N . GLU B 1 85 ? -12.609 -5.305 -11.43 1 97.75 85 GLU B N 1
ATOM 1604 C CA . GLU B 1 85 ? -13.57 -4.207 -11.438 1 97.75 85 GLU B CA 1
ATOM 1605 C C . GLU B 1 85 ? -13.078 -3.041 -12.281 1 97.75 85 GLU B C 1
ATOM 1607 O O . GLU B 1 85 ? -11.906 -3.002 -12.672 1 97.75 85 GLU B O 1
ATOM 1612 N N . SER B 1 86 ? -14.008 -2.113 -12.562 1 97.94 86 SER B N 1
ATOM 1613 C CA . SER B 1 86 ? -13.664 -0.994 -13.43 1 97.94 86 SER B CA 1
ATOM 1614 C C . SER B 1 86 ? -12.625 -0.087 -12.789 1 97.94 86 SER B C 1
ATOM 1616 O O . SER B 1 86 ? -12.562 0.023 -11.562 1 97.94 86 SER B O 1
ATOM 1618 N N . ALA B 1 87 ? -11.898 0.608 -13.68 1 97.25 87 ALA B N 1
ATOM 1619 C CA . ALA B 1 87 ? -10.883 1.536 -13.195 1 97.25 87 ALA B CA 1
ATOM 1620 C C . ALA B 1 87 ? -11.5 2.623 -12.32 1 97.25 87 ALA B C 1
ATOM 1622 O O . ALA B 1 87 ? -10.891 3.061 -11.344 1 97.25 87 ALA B O 1
ATOM 1623 N N . VAL B 1 88 ? -12.688 3.066 -12.664 1 98.06 88 VAL B N 1
ATOM 1624 C CA . VAL B 1 88 ? -13.359 4.098 -11.883 1 98.06 88 VAL B CA 1
ATOM 1625 C C . VAL B 1 88 ? -13.664 3.572 -10.484 1 98.06 88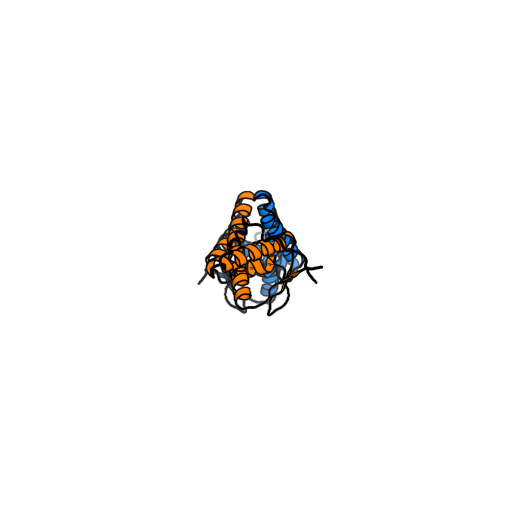 VAL B C 1
ATOM 1627 O O . VAL B 1 88 ? -13.453 4.273 -9.492 1 98.06 88 VAL B O 1
ATOM 1630 N N . SER B 1 89 ? -14.18 2.328 -10.43 1 98.44 89 SER B N 1
ATOM 1631 C CA . SER B 1 89 ? -14.484 1.713 -9.141 1 98.44 89 SER B CA 1
ATOM 1632 C C . SER B 1 89 ? -13.227 1.554 -8.289 1 98.44 89 SER B C 1
ATOM 1634 O O . SER B 1 89 ? -13.211 1.937 -7.117 1 98.44 89 SER B O 1
ATOM 1636 N N . VAL B 1 90 ? -12.195 1.083 -8.883 1 98.5 90 VAL B N 1
ATOM 1637 C CA . VAL B 1 90 ? -10.93 0.86 -8.188 1 98.5 90 VAL B CA 1
ATOM 1638 C C . VAL B 1 90 ? -10.336 2.199 -7.754 1 98.5 90 VAL B C 1
ATOM 1640 O O . VAL B 1 90 ? -9.867 2.34 -6.625 1 98.5 90 VAL B O 1
ATOM 1643 N N . GLY B 1 91 ? -10.391 3.168 -8.648 1 98.69 91 GLY B N 1
ATOM 1644 C CA . GLY B 1 91 ? -9.875 4.488 -8.32 1 98.69 91 GLY B CA 1
ATOM 1645 C C . GLY B 1 91 ? -10.617 5.145 -7.168 1 98.69 91 GLY B C 1
ATOM 1646 O O . GLY B 1 91 ? -9.992 5.777 -6.309 1 98.69 91 GLY B O 1
ATOM 1647 N N . THR B 1 92 ? -11.906 4.945 -7.105 1 98.5 92 THR B N 1
ATOM 1648 C CA . THR B 1 92 ? -12.711 5.5 -6.023 1 98.5 92 THR B CA 1
ATOM 1649 C C . THR B 1 92 ? -12.312 4.887 -4.684 1 98.5 92 THR B C 1
ATOM 1651 O O . THR B 1 92 ? -12.156 5.602 -3.691 1 98.5 92 THR B O 1
ATOM 1654 N N . LEU B 1 93 ? -12.172 3.58 -4.68 1 98.56 93 LEU B N 1
ATOM 1655 C CA . LEU B 1 93 ? -11.758 2.891 -3.459 1 98.56 93 LEU B CA 1
ATOM 1656 C C . LEU B 1 93 ? -10.367 3.348 -3.02 1 98.56 93 LEU B C 1
ATOM 1658 O O . LEU B 1 93 ? -10.109 3.498 -1.823 1 98.56 93 LEU B O 1
ATOM 1662 N N . PHE B 1 94 ? -9.484 3.619 -3.984 1 98.75 94 PHE B N 1
ATOM 1663 C CA . PHE B 1 94 ? -8.141 4.059 -3.633 1 98.75 94 PHE B CA 1
ATOM 1664 C C . PHE B 1 94 ? -8.172 5.438 -2.986 1 98.75 94 PHE B C 1
ATOM 1666 O O . PHE B 1 94 ? -7.48 5.68 -1.994 1 98.75 94 PHE B O 1
ATOM 1673 N N . VAL B 1 95 ? -8.898 6.289 -3.531 1 98.12 95 VAL B N 1
ATOM 1674 C CA . VAL B 1 95 ? -9.008 7.641 -2.986 1 98.12 95 VAL B CA 1
ATOM 1675 C C . VAL B 1 95 ? -9.547 7.578 -1.557 1 98.12 95 VAL B C 1
ATOM 1677 O O . VAL B 1 95 ? -9.062 8.289 -0.674 1 98.12 95 VAL B O 1
ATOM 1680 N N . GLU B 1 96 ? -10.5 6.699 -1.338 1 97.62 96 GLU B N 1
ATOM 1681 C CA . GLU B 1 96 ? -11.031 6.523 0.012 1 97.62 96 GLU B CA 1
ATOM 1682 C C . GLU B 1 96 ? -9.945 6.02 0.965 1 97.62 96 GLU B C 1
ATOM 1684 O O . GLU B 1 96 ? -9.828 6.508 2.09 1 97.62 96 GLU B O 1
ATOM 1689 N N . TRP B 1 97 ? -9.273 5.023 0.536 1 98.25 97 TRP B N 1
ATOM 1690 C CA . TRP B 1 97 ? -8.18 4.508 1.356 1 98.25 97 TRP B CA 1
ATOM 1691 C C . TRP B 1 97 ? -7.168 5.602 1.666 1 98.25 97 TRP B C 1
ATOM 1693 O O . TRP B 1 97 ? -6.695 5.715 2.799 1 98.25 97 TRP B O 1
ATOM 1703 N N . THR B 1 98 ? -6.781 6.438 0.635 1 98.19 98 THR B N 1
ATOM 1704 C CA . THR B 1 98 ? -5.77 7.469 0.839 1 98.19 98 THR B CA 1
ATOM 1705 C C . THR B 1 98 ? -6.242 8.492 1.87 1 98.19 98 THR B C 1
ATOM 1707 O O . THR B 1 98 ? -5.438 9.016 2.643 1 98.19 98 THR B O 1
ATOM 1710 N N . LYS B 1 99 ? -7.508 8.781 1.894 1 97.19 99 LYS B N 1
ATOM 1711 C CA . LYS B 1 99 ? -8.039 9.695 2.895 1 97.19 99 LYS B CA 1
ATOM 1712 C C . LYS B 1 99 ? -7.832 9.156 4.305 1 97.19 99 LYS B C 1
ATOM 1714 O O . LYS B 1 99 ? -7.395 9.883 5.199 1 97.19 99 LYS B O 1
ATOM 1719 N N . LEU B 1 100 ? -8.172 7.895 4.473 1 97.62 100 LEU B N 1
ATOM 1720 C CA . LEU B 1 100 ? -8.016 7.25 5.773 1 97.62 100 LEU B CA 1
ATOM 1721 C C . LEU B 1 100 ? -6.543 7.203 6.18 1 97.62 100 LEU B C 1
ATOM 1723 O O . LEU B 1 100 ? -6.195 7.574 7.301 1 97.62 100 LEU B O 1
ATOM 1727 N N . ALA B 1 101 ? -5.707 6.758 5.27 1 98.06 101 ALA B N 1
ATOM 1728 C CA . ALA B 1 101 ? -4.273 6.625 5.527 1 98.06 101 ALA B CA 1
ATOM 1729 C C . ALA B 1 101 ? -3.646 7.977 5.848 1 98.06 101 ALA B C 1
ATOM 1731 O O . ALA B 1 101 ? -2.822 8.086 6.758 1 98.06 101 ALA B O 1
ATOM 1732 N N . ARG B 1 102 ? -4.051 8.961 5.094 1 97.88 102 ARG B N 1
ATOM 1733 C CA . ARG B 1 102 ? -3.533 10.312 5.305 1 97.88 102 ARG B CA 1
ATOM 1734 C C . ARG B 1 102 ? -3.92 10.836 6.684 1 97.88 102 ARG B C 1
ATOM 1736 O O . ARG B 1 102 ? -3.107 11.461 7.367 1 97.88 102 ARG B O 1
ATOM 1743 N N . ALA B 1 103 ? -5.113 10.648 7.074 1 97.38 103 ALA B N 1
ATOM 1744 C CA . ALA B 1 103 ? -5.562 11.078 8.398 1 97.38 103 ALA B CA 1
ATOM 1745 C C . ALA B 1 103 ? -4.727 10.422 9.492 1 97.38 103 ALA B C 1
ATOM 1747 O O . ALA B 1 103 ? -4.324 11.086 10.453 1 97.38 103 ALA B O 1
ATOM 1748 N N . ARG B 1 104 ? -4.461 9.141 9.32 1 97.69 104 ARG B N 1
ATOM 1749 C CA . ARG B 1 104 ? -3.664 8.414 10.305 1 97.69 104 ARG B CA 1
ATOM 1750 C C . ARG B 1 104 ? -2.24 8.953 10.367 1 97.69 104 ARG B C 1
ATOM 1752 O O . ARG B 1 104 ? -1.679 9.125 11.445 1 97.69 104 ARG B O 1
ATOM 1759 N N . LEU B 1 105 ? -1.685 9.164 9.219 1 97.81 105 LEU B N 1
ATOM 1760 C CA . LEU B 1 105 ? -0.327 9.695 9.156 1 97.81 105 LEU B CA 1
ATOM 1761 C C . LEU B 1 105 ? -0.255 11.078 9.789 1 97.81 105 LEU B C 1
ATOM 1763 O O . LEU B 1 105 ? 0.684 11.383 10.531 1 97.81 105 LEU B O 1
ATOM 1767 N N . LEU B 1 106 ? -1.253 11.852 9.523 1 97.56 106 LEU B N 1
ATOM 1768 C CA . LEU B 1 106 ? -1.315 13.195 10.094 1 97.56 106 LEU B CA 1
ATOM 1769 C C . LEU B 1 106 ? -1.386 13.133 11.617 1 97.56 106 LEU B C 1
ATOM 1771 O O . LEU B 1 106 ? -0.726 13.922 12.305 1 97.56 106 LEU B O 1
ATOM 1775 N N . ASP B 1 107 ? -2.172 12.227 12.141 1 96.56 107 ASP B N 1
ATOM 1776 C CA . ASP B 1 107 ? -2.252 12.047 13.586 1 96.56 107 ASP B CA 1
ATOM 1777 C C . ASP B 1 107 ? -0.875 11.758 14.18 1 96.56 107 ASP B C 1
ATOM 1779 O O . ASP B 1 107 ? -0.504 12.32 15.211 1 96.56 107 ASP B O 1
ATOM 1783 N N . THR B 1 108 ? -0.188 10.891 13.516 1 95.94 108 THR B N 1
ATOM 1784 C CA . THR B 1 108 ? 1.15 10.531 13.969 1 95.94 108 THR B CA 1
ATOM 1785 C C . THR B 1 108 ? 2.074 11.742 13.945 1 95.94 108 THR B C 1
ATOM 1787 O O . THR B 1 108 ? 2.826 11.969 14.898 1 95.94 108 THR B O 1
ATOM 1790 N N . LEU B 1 109 ? 2.037 12.523 12.898 1 96.31 109 LEU B N 1
ATOM 1791 C CA . LEU B 1 109 ? 2.881 13.703 12.758 1 96.31 109 LEU B CA 1
ATOM 1792 C C . LEU B 1 109 ? 2.566 14.727 13.852 1 96.31 109 LEU B C 1
ATOM 1794 O O . LEU B 1 109 ? 3.477 15.328 14.422 1 96.31 109 LEU B O 1
ATOM 1798 N N . VAL B 1 110 ? 1.308 14.891 14.117 1 95.69 110 VAL B N 1
ATOM 1799 C CA . VAL B 1 110 ? 0.875 15.836 15.141 1 95.69 110 VAL B CA 1
ATOM 1800 C C . VAL B 1 110 ? 1.387 15.391 16.516 1 95.69 110 VAL B C 1
ATOM 1802 O O . VAL B 1 110 ? 1.936 16.203 17.266 1 95.69 110 VAL B O 1
ATOM 1805 N N . GLU B 1 111 ? 1.234 14.133 16.781 1 95.12 111 GLU B N 1
ATOM 1806 C CA . GLU B 1 111 ? 1.686 13.594 18.062 1 95.12 111 GLU B CA 1
ATOM 1807 C C . GLU B 1 111 ? 3.186 13.797 18.25 1 95.12 111 GLU B C 1
ATOM 1809 O O . GLU B 1 111 ? 3.631 14.227 19.312 1 95.12 111 GLU B O 1
ATOM 1814 N N . LEU B 1 112 ? 3.932 13.516 17.281 1 94.12 112 LEU B N 1
ATOM 1815 C CA . LEU B 1 112 ? 5.383 13.664 17.359 1 94.12 112 LEU B CA 1
ATOM 1816 C C . LEU B 1 112 ? 5.766 15.125 17.562 1 94.12 112 LEU B C 1
ATOM 1818 O O . LEU B 1 112 ? 6.652 15.43 18.359 1 94.12 112 LEU B O 1
ATOM 1822 N N . THR B 1 113 ? 5.09 15.977 16.828 1 93.38 113 THR B N 1
ATOM 1823 C CA . THR B 1 113 ? 5.387 17.391 16.938 1 93.38 113 THR B CA 1
ATOM 1824 C C . THR B 1 113 ? 5.043 17.938 18.312 1 93.38 113 THR B C 1
ATOM 1826 O O . THR B 1 113 ? 5.789 18.734 18.875 1 93.38 113 THR B O 1
ATOM 1829 N N . GLU B 1 114 ? 3.973 17.5 18.844 1 91.44 114 GLU B N 1
ATOM 1830 C CA . GLU B 1 114 ? 3.564 17.906 20.188 1 91.44 114 GLU B CA 1
ATOM 1831 C C . GLU B 1 114 ? 4.566 17.422 21.234 1 91.44 114 GLU B C 1
ATOM 1833 O O . GLU B 1 114 ? 4.781 18.094 22.25 1 91.44 114 GLU B O 1
ATOM 1838 N N . ASP B 1 115 ? 5.188 16.359 20.938 1 92.25 115 ASP B N 1
ATOM 1839 C CA . ASP B 1 115 ? 6.184 15.797 21.859 1 92.25 115 ASP B CA 1
ATOM 1840 C C . ASP B 1 115 ? 7.547 16.453 21.6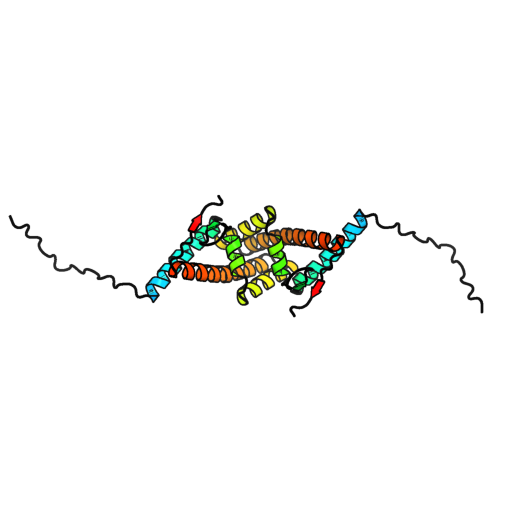56 1 92.25 115 ASP B C 1
ATOM 1842 O O . ASP B 1 115 ? 8.539 16.047 22.25 1 92.25 115 ASP B O 1
ATOM 1846 N N . GLY B 1 116 ? 7.59 17.391 20.75 1 91.88 116 GLY B N 1
ATOM 1847 C CA . GLY B 1 116 ? 8.812 18.141 20.516 1 91.88 116 GLY B CA 1
ATOM 1848 C C . GLY B 1 116 ? 9.75 17.469 19.531 1 91.88 116 GLY B C 1
ATOM 1849 O O . GLY B 1 116 ? 10.914 17.859 19.406 1 91.88 116 GLY B O 1
ATOM 1850 N N . GLN B 1 117 ? 9.188 16.422 18.891 1 91.12 117 GLN B N 1
ATOM 1851 C CA . GLN B 1 117 ? 10.008 15.742 17.891 1 91.12 117 GLN B CA 1
ATOM 1852 C C . GLN B 1 117 ? 9.922 16.453 16.547 1 91.12 117 GLN B C 1
ATOM 1854 O O . GLN B 1 117 ? 8.891 17.031 16.203 1 91.12 117 GLN B O 1
ATOM 1859 N N . ARG B 1 118 ? 10.984 16.422 15.922 1 85.94 118 ARG B N 1
ATOM 1860 C CA . ARG B 1 118 ? 11.039 17.109 14.633 1 85.94 118 ARG B CA 1
ATOM 1861 C C . ARG B 1 118 ? 10.883 16.109 13.484 1 85.94 118 ARG B C 1
ATOM 1863 O O . ARG B 1 118 ? 11.578 15.094 13.438 1 85.94 118 ARG B O 1
ATOM 1870 N N . VAL B 1 119 ? 9.883 16.328 12.617 1 88.81 119 VAL B N 1
ATOM 1871 C CA . VAL B 1 119 ? 9.68 15.594 11.375 1 88.81 119 VAL B CA 1
ATOM 1872 C C . VAL B 1 119 ? 9.797 16.547 10.188 1 88.81 119 VAL B C 1
ATOM 1874 O O . VAL B 1 119 ? 9.188 17.625 10.18 1 88.81 119 VAL B O 1
ATOM 1877 N N . THR B 1 120 ? 10.625 16.172 9.289 1 90.5 120 THR B N 1
ATOM 1878 C CA . THR B 1 120 ? 10.82 17.031 8.125 1 90.5 120 THR B CA 1
ATOM 1879 C C . THR B 1 120 ? 10.594 16.25 6.832 1 90.5 120 THR B C 1
ATOM 1881 O O . THR B 1 120 ? 10.648 15.016 6.824 1 90.5 120 THR B O 1
ATOM 1884 N N . PHE B 1 121 ? 10.258 17 5.828 1 93.06 121 PHE B N 1
ATOM 1885 C CA . PHE B 1 121 ? 10.102 16.453 4.484 1 93.06 121 PHE B CA 1
ATOM 1886 C C . PHE B 1 121 ? 11.211 16.969 3.564 1 93.06 121 PHE B C 1
ATOM 1888 O O . PHE B 1 121 ? 11.609 18.125 3.648 1 93.06 121 PHE B O 1
ATOM 1895 N N . GLY B 1 122 ? 11.82 16.109 2.844 1 88.94 122 GLY B N 1
ATOM 1896 C CA . GLY B 1 122 ? 12.891 16.531 1.947 1 88.94 122 GLY B CA 1
ATOM 1897 C C . GLY B 1 122 ? 13.031 15.625 0.735 1 88.94 122 GLY B C 1
ATOM 1898 O O . GLY B 1 122 ? 12.234 14.711 0.533 1 88.94 122 GLY B O 1
ATOM 1899 N N . SER B 1 123 ? 14 16.047 -0.171 1 83.44 123 SER B N 1
ATOM 1900 C CA . SER B 1 123 ? 14.281 15.266 -1.367 1 83.44 123 SER B CA 1
ATOM 1901 C C . SER B 1 123 ? 14.938 13.938 -1.013 1 83.44 123 SER B C 1
ATOM 1903 O O . SER B 1 123 ? 15.547 13.805 0.051 1 83.44 123 SER B O 1
ATOM 1905 N N . ARG B 1 124 ? 14.594 13.039 -1.922 1 68.81 124 ARG B N 1
ATOM 1906 C CA . ARG B 1 124 ? 15.258 11.75 -1.764 1 68.81 124 ARG B CA 1
ATOM 1907 C C . ARG B 1 124 ? 16.781 11.906 -1.82 1 68.81 124 ARG B C 1
ATOM 1909 O O . ARG B 1 124 ? 17.297 12.602 -2.693 1 68.81 124 ARG B O 1
ATOM 1916 N N . GLN B 1 125 ? 17.516 12.016 -0.64 1 54.41 125 GLN B N 1
ATOM 1917 C CA . GLN B 1 125 ? 18.953 12.086 -0.814 1 54.41 125 GLN B CA 1
ATOM 1918 C C . GLN B 1 125 ? 19.484 10.867 -1.565 1 54.41 125 GLN B C 1
ATOM 1920 O O . GLN B 1 125 ? 18.891 9.789 -1.489 1 54.41 125 GLN B O 1
#

pLDDT: mean 87.4, std 17.9, range [34.66, 98.75]

Solvent-accessible surface area (backbone atoms only — not comparable to full-atom values): 13721 Å² total; per-residue (Å²): 134,80,82,79,74,74,78,69,84,83,64,75,69,75,73,73,69,77,69,50,71,68,53,47,50,50,52,51,47,51,53,49,49,51,51,48,49,49,33,35,54,67,64,18,18,35,38,49,81,79,66,73,70,38,46,38,53,55,49,33,56,56,39,20,65,94,35,67,68,34,44,49,38,47,39,51,31,48,20,37,50,62,68,63,53,53,38,45,60,34,10,48,39,46,52,52,30,48,53,48,15,47,51,43,36,48,52,52,52,47,53,39,44,73,70,68,44,64,72,49,74,40,72,76,125,133,81,80,78,76,73,79,67,84,85,61,73,67,73,73,72,69,76,69,49,73,66,53,48,50,51,50,52,47,52,53,50,49,53,52,49,50,50,32,35,53,66,64,18,18,34,37,50,82,78,66,73,68,40,48,35,56,56,48,32,55,58,39,20,66,92,33,69,68,36,44,50,38,48,41,51,30,46,19,38,50,63,67,63,53,54,37,46,60,34,11,47,40,45,51,52,30,49,54,48,15,46,52,44,37,48,52,53,52,48,53,39,44,74,71,71,42,65,72,49,74,40,71,76,125

Foldseek 3Di:
DPPCPPPPPPPPPVPPPDDDPVRVLVVVLVVLLVQLVVQLVVQWWKDFLDDDIDTSVVVLVVLLPPPPVLVVLVVVLVVCVVVVHDPVVSVVSVVVSSVVSSVSSSVVVSVCVVVVTDMDIHHDD/DPPPPPPPPPCCVVPPPDDDPVRVLVVVLVVVLVQLVVQLVVQWWKDFLDDDIDTSVVVLVVLLPPPPVLVVLVVVLVVCVVVVHDPVVSVVSVVVSSVVSSVSSSVVVSVCVVVVTDMDIHHDD